Protein AF-A0A4V1F4G8-F1 (afdb_monomer)

Structure (mmCIF, N/CA/C/O backbone):
data_AF-A0A4V1F4G8-F1
#
_entry.id   AF-A0A4V1F4G8-F1
#
loop_
_atom_site.group_PDB
_atom_site.id
_atom_site.type_symbol
_atom_site.label_atom_id
_atom_site.label_alt_id
_atom_site.label_comp_id
_atom_site.label_asym_id
_atom_site.label_entity_id
_atom_site.label_seq_id
_atom_site.pdbx_PDB_ins_code
_atom_site.Cartn_x
_atom_site.Cartn_y
_atom_site.Cartn_z
_atom_site.occupancy
_atom_site.B_iso_or_equiv
_atom_site.auth_seq_id
_atom_site.auth_comp_id
_atom_site.auth_asym_id
_atom_site.auth_atom_id
_atom_site.pdbx_PDB_model_num
ATOM 1 N N . ILE A 1 1 ? 7.590 -37.500 -31.281 1.00 41.53 1 ILE A N 1
ATOM 2 C CA . ILE A 1 1 ? 6.996 -38.151 -32.471 1.00 41.53 1 ILE A CA 1
ATOM 3 C C . ILE A 1 1 ? 7.214 -37.206 -33.643 1.00 41.53 1 ILE A C 1
ATOM 5 O O . ILE A 1 1 ? 6.735 -36.083 -33.599 1.00 41.53 1 ILE A O 1
ATOM 9 N N . TYR A 1 2 ? 8.049 -37.630 -34.591 1.00 34.66 2 TYR A N 1
ATOM 10 C CA . TYR A 1 2 ? 8.238 -37.008 -35.903 1.00 34.66 2 TYR A CA 1
ATOM 11 C C . TYR A 1 2 ? 6.950 -37.108 -36.715 1.00 34.66 2 TYR A C 1
ATOM 13 O O . TYR A 1 2 ? 6.367 -38.181 -36.687 1.00 34.66 2 TYR A O 1
ATOM 21 N N . PHE A 1 3 ? 6.612 -36.087 -37.510 1.00 36.31 3 PHE A N 1
ATOM 22 C CA . PHE A 1 3 ? 6.018 -36.285 -38.838 1.00 36.31 3 PHE A CA 1
ATOM 23 C C . PHE A 1 3 ? 6.456 -35.162 -39.787 1.00 36.31 3 PHE A C 1
ATOM 25 O O . PHE A 1 3 ? 5.915 -34.062 -39.810 1.00 36.31 3 PHE A O 1
ATOM 32 N N . VAL A 1 4 ? 7.495 -35.489 -40.554 1.00 34.38 4 VAL A N 1
ATOM 33 C CA . VAL A 1 4 ? 7.772 -34.956 -41.888 1.00 34.38 4 VAL A CA 1
ATOM 34 C C . VAL A 1 4 ? 6.792 -35.648 -42.829 1.00 34.38 4 VAL A C 1
ATOM 36 O O . VAL A 1 4 ? 6.703 -36.876 -42.798 1.00 34.38 4 VAL A O 1
ATOM 39 N N . GLN A 1 5 ? 6.083 -34.894 -43.668 1.00 35.69 5 GLN A N 1
ATOM 40 C CA . GLN A 1 5 ? 5.345 -35.466 -44.789 1.00 35.69 5 GLN A CA 1
ATOM 41 C C . GLN A 1 5 ? 6.003 -35.031 -46.092 1.00 35.69 5 GLN A C 1
ATOM 43 O O . GLN A 1 5 ? 5.968 -33.873 -46.498 1.00 35.69 5 GLN A O 1
ATOM 48 N N . SER A 1 6 ? 6.669 -36.005 -46.692 1.00 33.47 6 SER A N 1
ATOM 49 C CA . SER A 1 6 ? 7.301 -35.978 -47.997 1.00 33.47 6 SER A CA 1
ATOM 50 C C . SER A 1 6 ? 6.459 -36.759 -49.014 1.00 33.47 6 SER A C 1
ATOM 52 O O . SER A 1 6 ? 5.660 -37.621 -48.635 1.00 33.47 6 SER A O 1
ATOM 54 N N . HIS A 1 7 ? 6.779 -36.493 -50.287 1.00 31.52 7 HIS A N 1
ATOM 55 C CA . HIS A 1 7 ? 6.543 -37.252 -51.532 1.00 31.52 7 HIS A CA 1
ATOM 56 C C . HIS A 1 7 ? 5.395 -36.760 -52.443 1.00 31.52 7 HIS A C 1
ATOM 58 O O . HIS A 1 7 ? 4.385 -36.291 -51.926 1.00 31.52 7 HIS A O 1
ATOM 64 N N . PRO A 1 8 ? 5.477 -36.948 -53.787 1.00 38.53 8 PRO A N 1
ATOM 65 C CA . PRO A 1 8 ? 6.597 -37.454 -54.597 1.00 38.53 8 PRO A CA 1
ATOM 66 C C . PRO A 1 8 ? 6.997 -36.569 -55.798 1.00 38.53 8 PRO A C 1
ATOM 68 O O . PRO A 1 8 ? 6.227 -35.791 -56.354 1.00 38.53 8 PRO A O 1
ATOM 71 N N . LEU A 1 9 ? 8.237 -36.798 -56.235 1.00 29.02 9 LEU A N 1
ATOM 72 C CA . LEU A 1 9 ? 8.789 -36.423 -57.532 1.00 29.02 9 LEU A CA 1
ATOM 73 C C . LEU A 1 9 ? 8.053 -37.143 -58.671 1.00 29.02 9 LEU A C 1
ATOM 75 O O . LEU A 1 9 ? 7.885 -38.363 -58.634 1.00 29.02 9 LEU A O 1
ATOM 79 N N . HIS A 1 10 ? 7.715 -36.401 -59.725 1.00 32.81 10 HIS A N 1
ATOM 80 C CA . HIS A 1 10 ? 7.536 -36.954 -61.063 1.00 32.81 10 HIS A CA 1
ATOM 81 C C . HIS A 1 10 ? 8.750 -36.580 -61.913 1.00 32.81 10 HIS A C 1
ATOM 83 O O . HIS A 1 10 ? 9.095 -35.410 -62.064 1.00 32.81 10 HIS A O 1
ATOM 89 N N . VAL A 1 11 ? 9.412 -37.610 -62.435 1.00 32.22 11 VAL A N 1
ATOM 90 C CA . VAL A 1 11 ? 10.571 -37.537 -63.324 1.00 32.22 11 VAL A CA 1
ATOM 91 C C . VAL A 1 11 ? 10.120 -37.937 -64.723 1.00 32.22 11 VAL A C 1
ATOM 93 O O . VAL A 1 11 ? 9.621 -39.049 -64.883 1.00 32.22 11 VAL A O 1
ATOM 96 N N . ARG A 1 12 ? 10.364 -37.073 -65.722 1.00 27.59 12 ARG A N 1
ATOM 97 C CA . ARG A 1 12 ? 10.949 -37.367 -67.059 1.00 27.59 12 ARG A CA 1
ATOM 98 C C . ARG A 1 12 ? 10.670 -36.220 -68.053 1.00 27.59 12 ARG A C 1
ATOM 100 O O . ARG A 1 12 ? 9.674 -35.531 -67.871 1.00 27.59 12 ARG A O 1
ATOM 107 N N . PRO A 1 13 ? 11.415 -36.095 -69.173 1.00 36.00 13 PRO A N 1
ATOM 108 C CA . PRO A 1 13 ? 12.723 -36.661 -69.503 1.00 36.00 13 PRO A CA 1
ATOM 109 C C . PRO A 1 13 ? 13.755 -35.591 -69.920 1.00 36.00 13 PRO A C 1
ATOM 111 O O . PRO A 1 13 ? 13.448 -34.432 -70.178 1.00 36.00 13 PRO A O 1
ATOM 114 N N . SER A 1 14 ? 15.009 -36.028 -69.992 1.00 34.84 14 SER A N 1
ATOM 115 C CA . SER A 1 14 ? 16.166 -35.287 -70.484 1.00 34.84 14 SER A CA 1
ATOM 116 C C . SER A 1 14 ? 16.003 -34.830 -71.938 1.00 34.84 14 SER A C 1
ATOM 118 O O . SER A 1 14 ? 15.727 -35.650 -72.812 1.00 34.84 14 SER A O 1
ATOM 120 N N . ALA A 1 15 ? 16.294 -33.557 -72.203 1.00 30.77 15 ALA A N 1
ATOM 121 C CA . ALA A 1 15 ? 16.604 -33.052 -73.535 1.00 30.77 15 ALA A CA 1
ATOM 122 C C . ALA A 1 15 ? 17.898 -32.225 -73.478 1.00 30.77 15 ALA A C 1
ATOM 124 O O . ALA A 1 15 ? 18.009 -31.283 -72.704 1.00 30.77 15 ALA A O 1
ATOM 125 N N . ALA A 1 16 ? 18.865 -32.669 -74.285 1.00 30.53 16 ALA A N 1
ATOM 126 C CA . ALA A 1 16 ? 20.018 -31.962 -74.841 1.00 30.53 16 ALA A CA 1
ATOM 127 C C . ALA A 1 16 ? 20.869 -31.056 -73.924 1.00 30.53 16 ALA A C 1
ATOM 129 O O . ALA A 1 16 ? 20.508 -29.939 -73.569 1.00 30.53 16 ALA A O 1
ATOM 130 N N . ARG A 1 17 ? 22.114 -31.495 -73.687 1.00 35.03 17 ARG A N 1
ATOM 131 C CA . ARG A 1 17 ? 23.232 -30.597 -73.368 1.00 35.03 17 ARG A CA 1
ATOM 132 C C . ARG A 1 17 ? 23.424 -29.610 -74.524 1.00 35.03 17 ARG A C 1
ATOM 134 O O . ARG A 1 17 ? 23.850 -30.020 -75.601 1.00 35.03 17 ARG A O 1
ATOM 141 N N . GLN A 1 18 ? 23.202 -28.328 -74.268 1.00 31.33 18 GLN A N 1
ATOM 142 C CA . GLN A 1 18 ? 23.850 -27.238 -74.990 1.00 31.33 18 GLN A CA 1
ATOM 143 C C . GLN A 1 18 ? 24.559 -26.365 -73.958 1.00 31.33 18 GLN A C 1
ATOM 145 O O . GLN A 1 18 ? 23.976 -25.943 -72.963 1.00 31.33 18 GLN A O 1
ATOM 150 N N . ALA A 1 19 ? 25.863 -26.203 -74.152 1.00 38.28 19 ALA A N 1
ATOM 151 C CA . ALA A 1 19 ? 26.685 -25.296 -73.379 1.00 38.28 19 ALA A CA 1
ATOM 152 C C . ALA A 1 19 ? 26.362 -23.863 -73.821 1.00 38.28 19 ALA A C 1
ATOM 154 O O . ALA A 1 19 ? 26.624 -23.518 -74.970 1.00 38.28 19 ALA A O 1
ATOM 155 N N . GLU A 1 20 ? 25.830 -23.039 -72.919 1.00 28.09 20 GLU A N 1
ATOM 156 C CA . GLU A 1 20 ? 25.716 -21.594 -73.119 1.00 28.09 20 GLU A CA 1
ATOM 157 C C . GLU A 1 20 ? 26.292 -20.823 -71.925 1.00 28.09 20 GLU A C 1
ATOM 159 O O . GLU A 1 20 ? 26.308 -21.272 -70.781 1.00 28.09 20 GLU A O 1
ATOM 164 N N . GLN A 1 21 ? 26.879 -19.689 -72.281 1.00 32.91 21 GLN A N 1
ATOM 165 C CA . GLN A 1 21 ? 27.876 -18.889 -71.580 1.00 32.91 21 GLN A CA 1
ATOM 166 C C . GLN A 1 21 ? 27.294 -18.111 -70.380 1.00 32.91 21 GLN A C 1
ATOM 168 O O . GLN A 1 21 ? 26.092 -17.849 -70.346 1.00 32.91 21 GLN A O 1
ATOM 173 N N . PRO A 1 22 ? 28.119 -17.689 -69.399 1.00 32.06 22 PRO A N 1
ATOM 174 C CA . PRO A 1 22 ? 27.645 -16.901 -68.261 1.00 32.06 22 PRO A CA 1
ATOM 175 C C . PRO A 1 22 ? 27.091 -15.538 -68.712 1.00 32.06 22 PRO A C 1
ATOM 177 O O . PRO A 1 22 ? 27.805 -14.729 -69.303 1.00 32.06 22 PRO A O 1
ATOM 180 N N . GLN A 1 23 ? 25.814 -15.284 -68.411 1.00 31.44 23 GLN A N 1
ATOM 181 C CA . GLN A 1 23 ? 25.165 -13.984 -68.604 1.00 31.44 23 GLN A CA 1
ATOM 182 C C . GLN A 1 23 ? 25.670 -12.965 -67.562 1.00 31.44 23 GLN A C 1
ATOM 184 O O . GLN A 1 23 ? 25.778 -13.309 -66.382 1.00 31.44 23 GLN A O 1
ATOM 189 N N . PRO A 1 24 ? 25.960 -11.709 -67.950 1.00 32.47 24 PRO A N 1
ATOM 190 C CA . PRO A 1 24 ? 26.366 -10.676 -67.005 1.00 32.47 24 PRO A CA 1
ATOM 191 C C . PRO A 1 24 ? 25.171 -10.179 -66.178 1.00 32.47 24 PRO A C 1
ATOM 193 O O . PRO A 1 24 ? 24.151 -9.755 -66.720 1.00 32.47 24 PRO A O 1
ATOM 196 N N . VAL A 1 25 ? 25.323 -10.199 -64.852 1.00 32.41 25 VAL A N 1
ATOM 197 C CA . VAL A 1 25 ? 24.384 -9.592 -63.900 1.00 32.41 25 VAL A CA 1
ATOM 198 C C . VAL A 1 25 ? 24.589 -8.075 -63.924 1.00 32.41 25 VAL A C 1
ATOM 200 O O . VAL A 1 25 ? 25.698 -7.591 -63.696 1.00 32.41 25 VAL A O 1
ATOM 203 N N . ALA A 1 26 ? 23.535 -7.318 -64.228 1.00 26.55 26 ALA A N 1
ATOM 204 C CA . ALA A 1 26 ? 23.568 -5.860 -64.219 1.00 26.55 26 ALA A CA 1
ATOM 205 C C . ALA A 1 26 ? 23.585 -5.327 -62.774 1.00 26.55 26 ALA A C 1
ATOM 207 O O . ALA A 1 26 ? 22.705 -5.651 -61.978 1.00 26.55 26 ALA A O 1
ATOM 208 N N . PHE A 1 27 ? 24.569 -4.488 -62.448 1.00 30.02 27 PHE A N 1
ATOM 209 C CA . PHE A 1 27 ? 24.623 -3.740 -61.192 1.00 30.02 27 PHE A CA 1
ATOM 210 C C . PHE A 1 27 ? 24.057 -2.334 -61.413 1.00 30.02 27 PHE A C 1
ATOM 212 O O . PHE A 1 27 ? 24.606 -1.562 -62.197 1.00 30.02 27 PHE A O 1
ATOM 219 N N . ASN A 1 28 ? 22.980 -1.989 -60.705 1.00 29.38 28 ASN A N 1
ATOM 220 C CA . ASN A 1 28 ? 22.495 -0.611 -60.624 1.00 29.38 28 ASN A CA 1
ATOM 221 C C . ASN A 1 28 ? 23.222 0.126 -59.490 1.00 29.38 28 ASN A C 1
ATOM 223 O O . ASN A 1 28 ? 23.317 -0.381 -58.373 1.00 29.38 28 ASN A O 1
ATOM 227 N N . ALA A 1 29 ? 23.728 1.327 -59.779 1.00 28.69 29 ALA A N 1
ATOM 228 C CA . ALA A 1 29 ? 24.379 2.194 -58.799 1.00 28.69 29 ALA A CA 1
ATOM 229 C C . ALA A 1 29 ? 23.350 2.806 -57.820 1.00 28.69 29 ALA A C 1
ATOM 231 O O . ALA A 1 29 ? 22.260 3.188 -58.258 1.00 28.69 29 ALA A O 1
ATOM 232 N N . PRO A 1 30 ? 23.665 2.945 -56.517 1.00 29.95 30 PRO A N 1
ATOM 233 C CA . PRO A 1 30 ? 22.786 3.632 -55.580 1.00 29.95 30 PRO A CA 1
ATOM 234 C C . PRO A 1 30 ? 22.761 5.144 -55.850 1.00 29.95 30 PRO A C 1
ATOM 236 O O . PRO A 1 30 ? 23.766 5.760 -56.213 1.00 29.95 30 PRO A O 1
ATOM 239 N N . ALA A 1 31 ? 21.581 5.735 -55.673 1.00 35.94 31 ALA A N 1
ATOM 240 C CA . ALA A 1 31 ? 21.318 7.150 -55.891 1.00 35.94 31 ALA A CA 1
ATOM 241 C C . ALA A 1 31 ? 22.144 8.030 -54.936 1.00 35.94 31 ALA A C 1
ATOM 243 O O . ALA A 1 31 ? 22.050 7.876 -53.720 1.00 35.94 31 ALA A O 1
ATOM 244 N N . GLY A 1 32 ? 22.915 8.979 -55.485 1.00 36.53 32 GLY A N 1
ATOM 245 C CA . GLY A 1 32 ? 23.493 10.078 -54.696 1.00 36.53 32 GLY A CA 1
ATOM 246 C C . GLY A 1 32 ? 24.927 10.522 -55.004 1.00 36.53 32 GLY A C 1
ATOM 247 O O . GLY A 1 32 ? 25.454 11.334 -54.252 1.00 36.53 32 GLY A O 1
ATOM 248 N N . GLY A 1 33 ? 25.580 10.037 -56.067 1.00 28.38 33 GLY A N 1
ATOM 249 C CA . GLY A 1 33 ? 26.927 10.490 -56.449 1.00 28.38 33 GLY A CA 1
ATOM 250 C C . GLY A 1 33 ? 26.931 11.422 -57.663 1.00 28.38 33 GLY A C 1
ATOM 251 O O . GLY A 1 33 ? 26.592 10.999 -58.766 1.00 28.38 33 GLY A O 1
ATOM 252 N N . THR A 1 34 ? 27.351 12.678 -57.497 1.00 30.62 34 THR A N 1
ATOM 253 C CA . THR A 1 34 ? 27.554 13.622 -58.608 1.00 30.62 34 THR A CA 1
ATOM 254 C C . THR A 1 34 ? 28.821 13.247 -59.385 1.00 30.62 34 THR A C 1
ATOM 256 O O . THR A 1 34 ? 29.938 13.513 -58.941 1.00 30.62 34 THR A O 1
ATOM 259 N N . VAL A 1 35 ? 28.667 12.635 -60.562 1.00 34.72 35 VAL A N 1
ATOM 260 C CA . VAL A 1 35 ? 29.778 12.402 -61.497 1.00 34.72 35 VAL A CA 1
ATOM 261 C C . VAL A 1 35 ? 30.097 13.724 -62.197 1.00 34.72 35 VAL A C 1
ATOM 263 O O . VAL A 1 35 ? 29.316 14.203 -63.017 1.00 34.72 35 VAL A O 1
ATOM 266 N N . LYS A 1 36 ? 31.242 14.340 -61.877 1.00 32.09 36 LYS A N 1
ATOM 267 C CA . LYS A 1 36 ? 31.776 15.450 -62.680 1.00 32.09 36 LYS A CA 1
ATOM 268 C C . LYS A 1 36 ? 32.251 14.885 -64.020 1.00 32.09 36 LYS A C 1
ATOM 270 O O . LYS A 1 36 ? 33.199 14.108 -64.073 1.00 32.09 36 LYS A O 1
ATOM 275 N N . GLN A 1 37 ? 31.545 15.257 -65.080 1.00 30.75 37 GLN A N 1
ATOM 276 C CA . GLN A 1 37 ? 31.752 14.796 -66.447 1.00 30.75 37 GLN A CA 1
ATOM 277 C C . GLN A 1 37 ? 33.047 15.404 -67.021 1.00 30.75 37 GLN A C 1
ATOM 279 O O . GLN A 1 37 ? 33.106 16.593 -67.324 1.00 30.75 37 GLN A O 1
ATOM 284 N N . GLY A 1 38 ? 34.100 14.591 -67.126 1.00 29.41 38 GLY A N 1
ATOM 285 C CA . GLY A 1 38 ? 35.295 14.880 -67.919 1.00 29.41 38 GLY A CA 1
ATOM 286 C C . GLY A 1 38 ? 35.142 14.282 -69.317 1.00 29.41 38 GLY A C 1
ATOM 287 O O . GLY A 1 38 ? 34.688 13.148 -69.451 1.00 29.41 38 GLY A O 1
ATOM 288 N N . GLN A 1 39 ? 35.469 15.074 -70.335 1.00 28.03 39 GLN A N 1
ATOM 289 C CA . GLN A 1 39 ? 35.259 14.784 -71.753 1.00 28.03 39 GLN A CA 1
ATOM 290 C C . GLN A 1 39 ? 35.936 13.494 -72.236 1.00 28.03 39 GLN A C 1
ATOM 292 O O . GLN A 1 39 ? 36.984 13.064 -71.762 1.00 28.03 39 GLN A O 1
ATOM 297 N N . ASN A 1 40 ? 35.282 12.905 -73.225 1.00 32.56 40 ASN A N 1
ATOM 298 C CA . ASN A 1 40 ? 35.462 11.580 -73.770 1.00 32.56 40 ASN A CA 1
ATOM 299 C C . ASN A 1 40 ? 36.285 11.652 -75.063 1.00 32.56 40 ASN A C 1
ATOM 301 O O . ASN A 1 40 ? 35.819 12.156 -76.081 1.00 32.56 40 ASN A O 1
ATOM 305 N N . SER A 1 41 ? 37.471 11.052 -75.033 1.00 30.11 41 SER A N 1
ATOM 306 C CA . SER A 1 41 ? 38.233 10.631 -76.210 1.00 30.11 41 SER A CA 1
ATOM 307 C C . SER A 1 41 ? 38.937 9.320 -75.864 1.00 30.11 41 SER A C 1
ATOM 309 O O . SER A 1 41 ? 39.719 9.291 -74.922 1.00 30.11 41 SER A O 1
ATOM 311 N N . GLN A 1 42 ? 38.576 8.248 -76.579 1.00 34.97 42 GLN A N 1
ATOM 312 C CA . GLN A 1 42 ? 39.215 6.922 -76.653 1.00 34.97 42 GLN A CA 1
ATOM 313 C C . GLN A 1 42 ? 40.169 6.526 -75.509 1.00 34.97 42 GLN A C 1
ATOM 315 O O . GLN A 1 42 ? 41.315 6.953 -75.449 1.00 34.97 42 GLN A O 1
ATOM 320 N N . GLY A 1 43 ? 39.716 5.586 -74.679 1.00 32.72 43 GLY A N 1
ATOM 321 C CA . GLY A 1 43 ? 40.505 4.990 -73.605 1.00 32.72 43 GLY A CA 1
ATOM 322 C C . GLY A 1 43 ? 39.715 5.045 -72.311 1.00 32.72 43 GLY A C 1
ATOM 323 O O . GLY A 1 43 ? 39.560 6.103 -71.713 1.00 32.72 43 GLY A O 1
ATOM 324 N N . GLN A 1 44 ? 39.163 3.905 -71.901 1.00 42.44 44 GLN A N 1
ATOM 325 C CA . GLN A 1 44 ? 38.580 3.759 -70.570 1.00 42.44 44 GLN A CA 1
ATOM 326 C C . GLN A 1 44 ? 39.604 4.264 -69.542 1.00 42.44 44 GLN A C 1
ATOM 328 O O . GLN A 1 44 ? 40.752 3.811 -69.599 1.00 42.44 44 GLN A O 1
ATOM 333 N N . PRO A 1 45 ? 39.248 5.149 -68.593 1.00 40.38 45 PRO A N 1
ATOM 334 C CA . PRO A 1 45 ? 40.090 5.309 -67.428 1.00 40.38 45 PRO A CA 1
ATOM 335 C C . PRO A 1 45 ? 40.019 3.975 -66.689 1.00 40.38 45 PRO A C 1
ATOM 337 O O . PRO A 1 45 ? 39.019 3.648 -66.048 1.00 40.38 45 PRO A O 1
ATOM 340 N N . ALA A 1 46 ? 41.069 3.167 -66.832 1.00 49.44 46 ALA A N 1
ATOM 341 C CA . ALA A 1 46 ? 41.360 2.127 -65.868 1.00 49.44 46 ALA A CA 1
ATOM 342 C C . ALA A 1 46 ? 41.272 2.792 -64.492 1.00 49.44 46 ALA A C 1
ATOM 344 O O . ALA A 1 46 ? 41.870 3.853 -64.289 1.00 49.44 46 ALA A O 1
ATOM 345 N N . LEU A 1 47 ? 40.478 2.218 -63.583 1.00 50.06 47 LEU A N 1
ATOM 346 C CA . LEU A 1 47 ? 40.461 2.641 -62.187 1.00 50.06 47 LEU A CA 1
ATOM 347 C C . LEU A 1 47 ? 41.921 2.731 -61.741 1.00 50.06 47 LEU A C 1
ATOM 349 O O . LEU A 1 47 ? 42.626 1.724 -61.705 1.00 50.06 47 LEU A O 1
ATOM 353 N N . THR A 1 48 ? 42.410 3.948 -61.508 1.00 59.00 48 THR A N 1
ATOM 354 C CA . THR A 1 48 ? 43.798 4.113 -61.084 1.00 59.00 48 THR A CA 1
ATOM 355 C C . THR A 1 48 ? 43.945 3.449 -59.719 1.00 59.00 48 THR A C 1
ATOM 357 O O . THR A 1 48 ? 43.001 3.468 -58.924 1.00 59.00 48 THR A O 1
ATOM 360 N N . ALA A 1 49 ? 45.113 2.877 -59.415 1.00 65.19 49 ALA A N 1
ATOM 361 C CA . ALA A 1 49 ? 45.369 2.297 -58.093 1.00 65.19 49 ALA A CA 1
ATOM 362 C C . ALA A 1 49 ? 45.028 3.291 -56.961 1.00 65.19 49 ALA A C 1
ATOM 364 O O . ALA A 1 49 ? 44.474 2.902 -55.941 1.00 65.19 49 ALA A O 1
ATOM 365 N N . ALA A 1 50 ? 45.238 4.594 -57.193 1.00 67.62 50 ALA A N 1
ATOM 366 C CA . ALA A 1 50 ? 44.848 5.666 -56.280 1.00 67.62 50 ALA A CA 1
ATOM 367 C C . ALA A 1 50 ? 43.321 5.806 -56.090 1.00 67.62 50 ALA A C 1
ATOM 369 O O . ALA A 1 50 ? 42.863 6.055 -54.978 1.00 67.62 50 ALA A O 1
ATOM 370 N N . SER A 1 51 ? 42.514 5.630 -57.142 1.00 69.19 51 SER A N 1
ATOM 371 C CA . SER A 1 51 ? 41.045 5.639 -57.042 1.00 69.19 51 SER A CA 1
ATOM 372 C C . SER A 1 51 ? 40.509 4.411 -56.301 1.00 69.19 51 SER A C 1
ATOM 374 O O . SER A 1 51 ? 39.540 4.529 -55.551 1.00 69.19 51 SER A O 1
ATOM 376 N N . LEU A 1 52 ? 41.146 3.250 -56.484 1.00 70.94 52 LEU A N 1
ATOM 377 C CA . LEU A 1 52 ? 40.779 2.012 -55.793 1.00 70.94 52 LEU A CA 1
ATOM 378 C C . LEU A 1 52 ? 41.159 2.062 -54.302 1.00 70.94 52 LEU A C 1
ATOM 380 O O . LEU A 1 52 ? 40.350 1.689 -53.456 1.00 70.94 52 LEU A O 1
ATOM 384 N N . GLU A 1 53 ? 42.334 2.608 -53.972 1.00 70.94 53 GLU A N 1
ATOM 385 C CA . GLU A 1 53 ? 42.766 2.872 -52.591 1.00 70.94 53 GLU A CA 1
ATOM 386 C C . GLU A 1 53 ? 41.871 3.898 -51.883 1.00 70.94 53 GLU A C 1
ATOM 388 O O . GLU A 1 53 ? 41.496 3.718 -50.726 1.00 70.94 53 GLU A O 1
ATOM 393 N N . LEU A 1 54 ? 41.452 4.960 -52.578 1.00 75.00 54 LEU A N 1
ATOM 394 C CA . LEU A 1 54 ? 40.527 5.935 -52.001 1.00 75.00 54 LEU A CA 1
ATOM 395 C C . LEU A 1 54 ? 39.143 5.314 -51.726 1.00 75.00 54 LEU A C 1
ATOM 397 O O . LEU A 1 54 ? 38.561 5.556 -50.667 1.00 75.00 54 LEU A O 1
ATOM 401 N N . ALA A 1 55 ? 38.628 4.488 -52.642 1.00 73.19 55 ALA A N 1
ATOM 402 C CA . ALA A 1 55 ? 37.357 3.782 -52.469 1.00 73.19 55 ALA A CA 1
ATOM 403 C C . ALA A 1 55 ? 37.421 2.727 -51.346 1.00 73.19 55 ALA A C 1
ATOM 405 O O . ALA A 1 55 ? 36.478 2.591 -50.557 1.00 73.19 55 ALA A O 1
ATOM 406 N N . SER A 1 56 ? 38.544 2.013 -51.218 1.00 75.12 56 SER A N 1
ATOM 407 C CA . SER A 1 56 ? 38.759 1.037 -50.146 1.00 75.12 56 SER A CA 1
ATOM 408 C C . SER A 1 56 ? 38.888 1.721 -48.778 1.00 75.12 56 SER A C 1
ATOM 410 O O . SER A 1 56 ? 38.278 1.269 -47.805 1.00 75.12 56 SER A O 1
ATOM 412 N N . ALA A 1 57 ? 39.582 2.862 -48.700 1.00 78.81 57 ALA A N 1
ATOM 413 C CA . ALA A 1 57 ? 39.684 3.674 -47.489 1.00 78.81 57 ALA A CA 1
ATOM 414 C C . ALA A 1 57 ? 38.317 4.218 -47.039 1.00 78.81 57 ALA A C 1
ATOM 416 O O . ALA A 1 57 ? 37.977 4.139 -45.856 1.00 78.81 57 ALA A O 1
ATOM 417 N N . GLN A 1 58 ? 37.493 4.705 -47.974 1.00 81.50 58 GLN A N 1
ATOM 418 C CA . GLN A 1 58 ? 36.127 5.160 -47.681 1.00 81.50 58 GLN A CA 1
ATOM 419 C C . GLN A 1 58 ? 35.231 4.020 -47.179 1.00 81.50 58 GLN A C 1
ATOM 421 O O . GLN A 1 58 ? 34.482 4.199 -46.217 1.00 81.50 58 GLN A O 1
ATOM 426 N N . THR A 1 59 ? 35.353 2.831 -47.772 1.00 81.75 59 THR A N 1
ATOM 427 C CA . THR A 1 59 ? 34.599 1.637 -47.362 1.00 81.75 59 THR A CA 1
ATOM 428 C C . THR A 1 59 ? 35.001 1.163 -45.962 1.00 81.75 59 THR A C 1
ATOM 430 O O . THR A 1 59 ? 34.135 0.855 -45.141 1.00 81.75 59 THR A O 1
ATOM 433 N N . ARG A 1 60 ? 36.302 1.178 -45.635 1.00 83.50 60 ARG A N 1
ATOM 434 C CA . ARG A 1 60 ? 36.802 0.871 -44.281 1.00 83.50 60 ARG A CA 1
ATOM 435 C C . ARG A 1 60 ? 36.261 1.850 -43.241 1.00 83.50 60 ARG A C 1
ATOM 437 O O . ARG A 1 60 ? 35.728 1.409 -42.226 1.00 83.50 60 ARG A O 1
ATOM 444 N N . LEU A 1 61 ? 36.322 3.154 -43.520 1.00 86.69 61 LEU A N 1
ATOM 445 C CA . LEU A 1 61 ? 35.792 4.184 -42.622 1.00 86.69 61 LEU A CA 1
ATOM 446 C C . LEU A 1 61 ? 34.276 4.025 -42.396 1.00 86.69 61 LEU A C 1
ATOM 448 O O . LEU A 1 61 ? 33.790 4.186 -41.276 1.00 86.69 61 LEU A O 1
ATOM 452 N N . ALA A 1 62 ? 33.512 3.693 -43.441 1.00 85.62 62 ALA A N 1
ATOM 453 C CA . ALA A 1 62 ? 32.080 3.418 -43.322 1.00 85.62 62 ALA A CA 1
ATOM 454 C C . ALA A 1 62 ? 31.804 2.170 -42.463 1.00 85.62 62 ALA A C 1
ATOM 456 O O . ALA A 1 62 ? 30.950 2.208 -41.576 1.00 85.62 62 ALA A O 1
ATOM 457 N N . ALA A 1 63 ? 32.564 1.089 -42.665 1.00 87.62 63 ALA A N 1
ATOM 458 C CA . ALA A 1 63 ? 32.453 -0.128 -41.865 1.00 87.62 63 ALA A CA 1
ATOM 459 C C . ALA A 1 63 ? 32.793 0.111 -40.382 1.00 87.62 63 ALA A C 1
ATOM 461 O O . ALA A 1 63 ? 32.106 -0.416 -39.507 1.00 87.62 63 ALA A O 1
ATOM 462 N N . GLU A 1 64 ? 33.805 0.928 -40.079 1.00 90.06 64 GLU A N 1
ATOM 463 C CA . GLU A 1 64 ? 34.139 1.321 -38.702 1.00 90.06 64 GLU A CA 1
ATOM 464 C C . GLU A 1 64 ? 32.997 2.080 -38.023 1.00 90.06 64 GLU A C 1
ATOM 466 O O . GLU A 1 64 ? 32.624 1.746 -36.897 1.00 90.06 64 GLU A O 1
ATOM 471 N N . LYS A 1 65 ? 32.373 3.036 -38.722 1.00 90.00 65 LYS A N 1
ATOM 472 C CA . LYS A 1 65 ? 31.198 3.753 -38.204 1.00 90.00 65 LYS A CA 1
ATOM 473 C C . LYS A 1 65 ? 30.039 2.802 -37.900 1.00 90.00 65 LYS A C 1
ATOM 475 O O . LYS A 1 65 ? 29.450 2.891 -36.826 1.00 90.00 65 LYS A O 1
ATOM 480 N N . ILE A 1 66 ? 29.743 1.852 -38.791 1.00 92.12 66 ILE A N 1
ATOM 481 C CA . ILE A 1 66 ? 28.676 0.858 -38.571 1.00 92.12 66 ILE A CA 1
ATOM 482 C C . ILE A 1 66 ? 29.002 -0.047 -37.374 1.00 92.12 66 ILE A C 1
ATOM 484 O O . ILE A 1 66 ? 28.112 -0.376 -36.586 1.00 92.12 66 ILE A O 1
ATOM 488 N N . ARG A 1 67 ? 30.275 -0.428 -37.185 1.00 91.88 67 ARG A N 1
ATOM 489 C CA . ARG A 1 67 ? 30.716 -1.194 -36.005 1.00 91.88 67 ARG A CA 1
ATOM 490 C C . ARG A 1 67 ? 30.522 -0.411 -34.714 1.00 91.88 67 ARG A C 1
ATOM 492 O O . ARG A 1 67 ? 30.045 -0.993 -33.744 1.00 91.88 67 ARG A O 1
ATOM 499 N N . LEU A 1 68 ? 30.847 0.881 -34.712 1.00 94.81 68 LEU A N 1
ATOM 500 C CA . LEU A 1 68 ? 30.643 1.748 -33.554 1.00 94.81 68 LEU A CA 1
ATOM 501 C C . LEU A 1 68 ? 29.156 1.856 -33.190 1.00 94.81 68 LEU A C 1
ATOM 503 O O . LEU A 1 68 ? 28.794 1.633 -32.038 1.00 94.81 68 LEU A O 1
ATOM 507 N N . VAL A 1 69 ? 28.286 2.109 -34.174 1.00 95.00 69 VAL A N 1
ATOM 508 C CA . VAL A 1 69 ? 26.828 2.138 -33.957 1.00 95.00 69 VAL A CA 1
ATOM 509 C C . VAL A 1 69 ? 26.325 0.783 -33.452 1.00 95.00 69 VAL A C 1
ATOM 511 O O . VAL A 1 69 ? 25.536 0.724 -32.515 1.00 95.00 69 VAL A O 1
ATOM 514 N N . SER A 1 70 ? 26.822 -0.322 -34.010 1.00 95.06 70 SER A N 1
ATOM 515 C CA . SER A 1 70 ? 26.451 -1.669 -33.557 1.00 95.06 70 SER A CA 1
ATOM 516 C C . SER A 1 70 ? 26.889 -1.946 -32.116 1.00 95.06 70 SER A C 1
ATOM 518 O O . SER A 1 70 ? 26.180 -2.627 -31.380 1.00 95.06 70 SER A O 1
ATOM 520 N N . ALA A 1 71 ? 28.056 -1.445 -31.703 1.00 95.44 71 ALA A N 1
ATOM 521 C CA . ALA A 1 71 ? 28.515 -1.543 -30.321 1.00 95.44 71 ALA A CA 1
ATOM 522 C C . ALA A 1 71 ? 27.603 -0.742 -29.380 1.00 95.44 71 ALA A C 1
ATOM 524 O O . ALA A 1 71 ? 27.200 -1.263 -28.343 1.00 95.44 71 ALA A O 1
ATOM 525 N N . GLN A 1 72 ? 27.212 0.472 -29.779 1.00 96.88 72 GLN A N 1
ATOM 526 C CA . GLN A 1 72 ? 26.291 1.309 -29.010 1.00 96.88 72 GLN A CA 1
ATOM 527 C C . GLN A 1 72 ? 24.912 0.654 -28.845 1.00 96.88 72 GLN A C 1
ATOM 529 O O . GLN A 1 72 ? 24.400 0.579 -27.733 1.00 96.88 72 GLN A O 1
ATOM 534 N N . LEU A 1 73 ? 24.340 0.117 -29.925 1.00 97.38 73 LEU A N 1
ATOM 535 C CA . LEU A 1 73 ? 23.046 -0.570 -29.881 1.00 97.38 73 LEU A CA 1
ATOM 536 C C . LEU A 1 73 ? 23.073 -1.822 -28.992 1.00 97.38 73 LEU A C 1
ATOM 538 O O . LEU A 1 73 ? 22.088 -2.124 -28.333 1.00 97.38 73 LEU A O 1
ATOM 542 N N . LYS A 1 74 ? 24.197 -2.548 -28.924 1.00 97.38 74 LYS A N 1
ATOM 543 C CA . LYS A 1 74 ? 24.346 -3.679 -27.988 1.00 97.38 74 LYS A CA 1
ATOM 544 C C . LYS A 1 74 ? 24.365 -3.235 -26.526 1.00 97.38 74 LYS A C 1
ATOM 546 O O . LYS A 1 74 ? 23.821 -3.937 -25.678 1.00 97.38 74 LYS A O 1
ATOM 551 N N . LEU A 1 75 ? 24.989 -2.094 -26.226 1.00 97.69 75 LEU A N 1
ATOM 552 C CA . LEU A 1 75 ? 24.947 -1.519 -24.879 1.00 97.69 75 LEU A CA 1
ATOM 553 C C . LEU A 1 75 ? 23.515 -1.116 -24.511 1.00 97.69 75 LEU A C 1
ATOM 555 O O . LEU A 1 75 ? 23.051 -1.448 -23.425 1.00 97.69 75 LEU A O 1
ATOM 559 N N . GLU A 1 76 ? 22.798 -0.477 -25.436 1.00 97.50 76 GLU A N 1
ATOM 560 C CA . GLU A 1 76 ? 21.388 -0.115 -25.259 1.00 97.50 76 GLU A CA 1
ATOM 561 C C . GLU A 1 76 ? 20.495 -1.350 -25.066 1.00 97.50 76 GLU A C 1
ATOM 563 O O . GLU A 1 76 ? 19.701 -1.390 -24.131 1.00 97.50 76 GLU A O 1
ATOM 568 N N . GLN A 1 77 ? 20.685 -2.399 -25.871 1.00 98.06 77 GLN A N 1
ATOM 569 C CA . GLN A 1 77 ? 19.995 -3.684 -25.723 1.00 98.06 77 GLN A CA 1
ATOM 570 C C . GLN A 1 77 ? 20.204 -4.274 -24.320 1.00 98.06 77 GLN A C 1
ATOM 572 O O . GLN A 1 77 ? 19.244 -4.670 -23.660 1.00 98.06 77 GLN A O 1
ATOM 577 N N . SER A 1 78 ? 21.456 -4.314 -23.849 1.00 98.06 78 SER A N 1
ATOM 578 C CA . SER A 1 78 ? 21.784 -4.807 -22.508 1.00 98.06 78 SER A CA 1
ATOM 579 C C . SER A 1 78 ? 21.121 -3.968 -21.414 1.00 98.06 78 SER A C 1
ATOM 581 O O . SER A 1 78 ? 20.615 -4.534 -20.448 1.00 98.06 78 SER A O 1
ATOM 583 N N . SER A 1 79 ? 21.099 -2.640 -21.569 1.00 98.12 79 SER A N 1
ATOM 584 C CA . SER A 1 79 ? 20.423 -1.734 -20.634 1.00 98.12 79 SER A CA 1
ATOM 585 C C . SER A 1 79 ? 18.921 -2.007 -20.588 1.00 98.12 79 SER A C 1
ATOM 587 O O . SER A 1 79 ? 18.369 -2.191 -19.511 1.00 98.12 79 SER A O 1
ATOM 589 N N . LEU A 1 80 ? 18.262 -2.125 -21.745 1.00 98.38 80 LEU A N 1
ATOM 590 C CA . LEU A 1 80 ? 16.823 -2.394 -21.824 1.00 98.38 80 LEU A CA 1
ATOM 591 C C . LEU A 1 80 ? 16.446 -3.743 -21.200 1.00 98.38 80 LEU A C 1
ATOM 593 O O . LEU A 1 80 ? 15.412 -3.856 -20.543 1.00 98.38 80 LEU A O 1
ATOM 597 N N . LEU A 1 81 ? 17.277 -4.773 -21.377 1.00 98.25 81 LEU A N 1
ATOM 598 C CA . LEU A 1 81 ? 17.074 -6.069 -20.725 1.00 98.25 81 LEU A CA 1
ATOM 599 C C . LEU A 1 81 ? 17.178 -5.958 -19.199 1.00 98.25 81 LEU A C 1
ATOM 601 O O . LEU A 1 81 ? 16.351 -6.534 -18.489 1.00 98.25 81 LEU A O 1
ATOM 605 N N . GLN A 1 82 ? 18.148 -5.191 -18.700 1.00 98.31 82 GLN A N 1
ATOM 606 C CA . GLN A 1 82 ? 18.285 -4.912 -17.273 1.00 98.31 82 GLN A CA 1
ATOM 607 C C . GLN A 1 82 ? 17.094 -4.105 -16.737 1.00 98.31 82 GLN A C 1
ATOM 609 O O . GLN A 1 82 ? 16.568 -4.431 -15.675 1.00 98.31 82 GLN A O 1
ATOM 614 N N . ASP A 1 83 ? 16.612 -3.111 -17.483 1.00 98.06 83 ASP A N 1
ATOM 615 C CA . ASP A 1 83 ? 15.444 -2.309 -17.107 1.00 98.06 83 ASP A CA 1
ATOM 616 C C . ASP A 1 83 ? 14.166 -3.159 -17.045 1.00 98.06 83 ASP A C 1
ATOM 618 O O . ASP A 1 83 ? 13.322 -2.964 -16.165 1.00 98.06 83 ASP A O 1
ATOM 622 N N . ILE A 1 84 ? 14.021 -4.133 -17.950 1.00 98.12 84 ILE A N 1
ATOM 623 C CA . ILE A 1 84 ? 12.917 -5.103 -17.947 1.00 98.12 84 ILE A CA 1
ATOM 624 C C . ILE A 1 84 ? 12.959 -5.981 -16.692 1.00 98.12 84 ILE A C 1
ATOM 626 O O . ILE A 1 84 ? 11.914 -6.171 -16.062 1.00 98.12 84 ILE A O 1
ATOM 630 N N . ASP A 1 85 ? 14.127 -6.524 -16.339 1.00 98.19 85 ASP A N 1
ATOM 631 C CA . ASP A 1 85 ? 14.303 -7.344 -15.133 1.00 98.19 85 ASP A CA 1
ATOM 632 C C . ASP A 1 85 ? 14.041 -6.518 -13.867 1.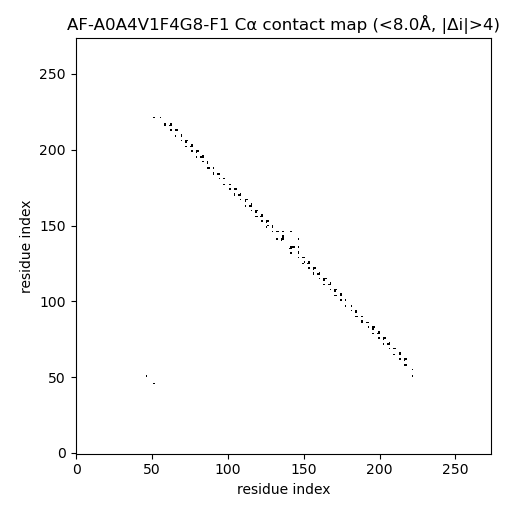00 98.19 85 ASP A C 1
ATOM 634 O O . ASP A 1 85 ? 13.214 -6.886 -13.032 1.00 98.19 85 ASP A O 1
ATOM 638 N N . HIS A 1 86 ? 14.633 -5.325 -13.786 1.00 97.94 86 HIS A N 1
ATOM 639 C CA . HIS A 1 86 ? 14.438 -4.412 -12.668 1.00 97.94 86 HIS A CA 1
ATOM 640 C C . HIS A 1 86 ? 12.969 -4.003 -12.500 1.00 97.94 86 HIS A C 1
ATOM 642 O O . HIS A 1 86 ? 12.441 -4.018 -11.388 1.00 97.94 86 HIS A O 1
ATOM 648 N N . THR A 1 87 ? 12.269 -3.701 -13.599 1.00 97.75 87 THR A N 1
ATOM 649 C CA . THR A 1 87 ? 10.837 -3.362 -13.570 1.00 97.75 87 THR A CA 1
ATOM 650 C C . THR A 1 87 ? 9.995 -4.517 -13.023 1.00 97.75 87 THR A C 1
ATOM 652 O O . THR A 1 87 ? 9.054 -4.285 -12.264 1.00 97.75 87 THR A O 1
ATOM 655 N N . GLN A 1 88 ? 10.325 -5.764 -13.376 1.00 97.00 88 GLN A N 1
ATOM 656 C CA . GLN A 1 88 ? 9.629 -6.944 -12.855 1.00 97.00 88 GLN A CA 1
ATOM 657 C C . GLN A 1 88 ? 9.905 -7.156 -11.366 1.00 97.00 88 GLN A C 1
ATOM 659 O O . GLN A 1 88 ? 8.966 -7.359 -10.596 1.00 97.00 88 GLN A O 1
ATOM 664 N N . GLN A 1 89 ? 11.169 -7.068 -10.948 1.00 97.56 89 GLN A N 1
ATOM 665 C CA . GLN A 1 89 ? 11.557 -7.205 -9.543 1.00 97.56 89 GLN A CA 1
ATOM 666 C C . GLN A 1 89 ? 10.898 -6.136 -8.670 1.00 97.56 89 GLN A C 1
ATOM 668 O O . GLN A 1 89 ? 10.330 -6.453 -7.626 1.00 97.56 89 GLN A O 1
ATOM 673 N N . LEU A 1 90 ? 10.895 -4.882 -9.128 1.00 97.44 90 LEU A N 1
ATOM 674 C CA . LEU A 1 90 ? 10.241 -3.783 -8.426 1.00 97.44 90 LEU A CA 1
ATOM 675 C C . LEU A 1 90 ? 8.734 -4.023 -8.282 1.00 97.44 90 LEU A C 1
ATOM 677 O O . LEU A 1 90 ? 8.180 -3.790 -7.212 1.00 97.44 90 LEU A O 1
ATOM 681 N N . ALA A 1 91 ? 8.068 -4.522 -9.326 1.00 96.19 91 ALA A N 1
ATOM 682 C CA . ALA A 1 91 ? 6.646 -4.844 -9.257 1.00 96.19 91 ALA A CA 1
ATOM 683 C C . ALA A 1 91 ? 6.354 -5.961 -8.238 1.00 96.19 91 ALA A C 1
ATOM 685 O O . ALA A 1 91 ? 5.396 -5.859 -7.471 1.00 96.19 91 ALA A O 1
ATOM 686 N N . LEU A 1 92 ? 7.191 -7.005 -8.186 1.00 96.06 92 LEU A N 1
ATOM 687 C CA . LEU A 1 92 ? 7.068 -8.076 -7.190 1.00 96.06 92 LEU A CA 1
ATOM 688 C C . LEU A 1 92 ? 7.250 -7.546 -5.763 1.00 96.06 92 LEU A C 1
ATOM 690 O O . LEU A 1 92 ? 6.453 -7.880 -4.884 1.00 96.06 92 LEU A O 1
ATOM 694 N N . GLN A 1 93 ? 8.249 -6.686 -5.551 1.00 97.06 93 GLN A N 1
ATOM 695 C CA . GLN A 1 93 ? 8.488 -6.037 -4.264 1.00 97.06 93 GLN A CA 1
ATOM 696 C C . GLN A 1 93 ? 7.284 -5.184 -3.842 1.00 97.06 93 GLN A C 1
ATOM 698 O O . GLN A 1 93 ? 6.783 -5.338 -2.734 1.00 97.06 93 GLN A O 1
ATOM 703 N N . GLN A 1 94 ? 6.745 -4.361 -4.747 1.00 96.38 94 GLN A N 1
ATOM 704 C CA . GLN A 1 94 ? 5.571 -3.525 -4.473 1.00 96.38 94 GLN A CA 1
ATOM 705 C C . GLN A 1 94 ? 4.336 -4.349 -4.088 1.00 96.38 94 GLN A C 1
ATOM 707 O O . GLN A 1 94 ? 3.609 -3.979 -3.168 1.00 96.38 94 GLN A O 1
ATOM 712 N N . VAL A 1 95 ? 4.101 -5.484 -4.756 1.00 95.12 95 VAL A N 1
ATOM 713 C CA . VAL A 1 95 ? 3.003 -6.397 -4.394 1.00 95.12 95 VAL A CA 1
ATOM 714 C C . VAL A 1 95 ? 3.234 -7.017 -3.015 1.00 95.12 95 VAL A C 1
ATOM 716 O O . VAL A 1 95 ? 2.290 -7.130 -2.234 1.00 95.12 95 VAL A O 1
ATOM 719 N N . SER A 1 96 ? 4.468 -7.418 -2.703 1.00 95.81 96 SER A N 1
ATOM 720 C CA . SER A 1 96 ? 4.826 -7.953 -1.385 1.00 95.81 96 SER A CA 1
ATOM 721 C C . SER A 1 96 ? 4.593 -6.924 -0.275 1.00 95.81 96 SER A C 1
ATOM 723 O O . SER A 1 96 ? 3.917 -7.221 0.710 1.00 95.81 96 SER A O 1
ATOM 725 N N . ASP A 1 97 ? 5.087 -5.701 -0.461 1.00 96.12 97 ASP A N 1
ATOM 726 C CA . ASP A 1 97 ? 4.962 -4.616 0.514 1.00 96.12 97 ASP A CA 1
ATOM 727 C C . ASP A 1 97 ? 3.493 -4.226 0.727 1.00 96.12 97 ASP A C 1
ATOM 729 O O . ASP A 1 97 ? 3.046 -4.063 1.864 1.00 96.12 97 ASP A O 1
ATOM 733 N N . SER A 1 98 ? 2.709 -4.156 -0.353 1.00 95.50 98 SER A N 1
ATOM 734 C CA . SER A 1 98 ? 1.268 -3.891 -0.290 1.00 95.50 98 SER A CA 1
ATO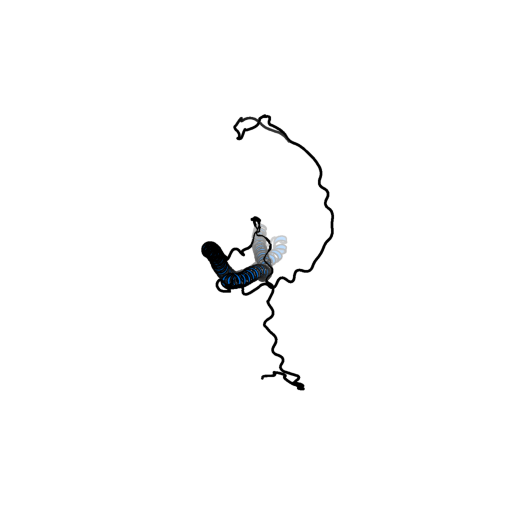M 735 C C . SER A 1 98 ? 0.522 -4.981 0.491 1.00 95.50 98 SER A C 1
ATOM 737 O O . SER A 1 98 ? -0.266 -4.670 1.385 1.00 95.50 98 SER A O 1
ATOM 739 N N . ARG A 1 99 ? 0.837 -6.263 0.260 1.00 95.50 99 ARG A N 1
ATOM 740 C CA . ARG A 1 99 ? 0.257 -7.379 1.030 1.00 95.50 99 ARG A CA 1
ATOM 741 C C . ARG A 1 99 ? 0.620 -7.317 2.510 1.00 95.50 99 ARG A C 1
ATOM 743 O O . ARG A 1 99 ? -0.231 -7.585 3.356 1.00 95.50 99 ARG A O 1
ATOM 750 N N . PHE A 1 100 ? 1.862 -6.963 2.829 1.00 96.94 100 PHE A N 1
ATOM 751 C CA . PHE A 1 100 ? 2.294 -6.796 4.214 1.00 96.94 100 PHE A CA 1
ATOM 752 C C . PHE A 1 100 ? 1.519 -5.668 4.911 1.00 96.94 100 PHE A C 1
ATOM 754 O O . PHE A 1 100 ? 0.982 -5.865 6.002 1.00 96.94 100 PHE A O 1
ATOM 761 N N . GLN A 1 101 ? 1.382 -4.510 4.260 1.00 97.31 101 GLN A N 1
ATOM 762 C CA . GLN A 1 101 ? 0.592 -3.389 4.779 1.00 97.31 101 GLN A CA 1
ATOM 763 C C . GLN A 1 101 ? -0.886 -3.758 4.966 1.00 97.31 101 GLN A C 1
ATOM 765 O O . GLN A 1 101 ? -1.487 -3.408 5.981 1.00 97.31 101 GLN A O 1
ATOM 770 N N . GLN A 1 102 ? -1.464 -4.517 4.033 1.00 97.25 102 GLN A N 1
ATOM 771 C CA . GLN A 1 102 ? -2.836 -5.007 4.144 1.00 97.25 102 GLN A CA 1
ATOM 772 C C . GLN A 1 102 ? -3.008 -5.937 5.354 1.00 97.25 102 GLN A C 1
ATOM 774 O O . GLN A 1 102 ? -3.984 -5.809 6.093 1.00 97.25 102 GLN A O 1
ATOM 779 N N . ALA A 1 103 ? -2.063 -6.853 5.585 1.00 97.25 103 ALA A N 1
ATOM 780 C CA . ALA A 1 103 ? -2.085 -7.736 6.750 1.00 97.25 103 ALA A CA 1
ATOM 781 C C . ALA A 1 103 ? -2.015 -6.942 8.067 1.00 97.25 103 ALA A C 1
ATOM 783 O O . ALA A 1 103 ? -2.790 -7.209 8.984 1.00 97.25 103 ALA A O 1
ATOM 784 N N . MET A 1 104 ? -1.156 -5.921 8.128 1.00 98.00 104 MET A N 1
ATOM 785 C CA . MET A 1 104 ? -1.048 -5.019 9.279 1.00 98.00 104 MET A CA 1
ATOM 786 C C . MET A 1 104 ? -2.355 -4.261 9.554 1.00 98.00 104 MET A C 1
ATOM 788 O O . MET A 1 104 ? -2.829 -4.248 10.690 1.00 98.00 104 MET A O 1
ATOM 792 N N . LEU A 1 105 ? -2.973 -3.672 8.523 1.00 97.94 105 LEU A N 1
ATOM 793 C CA . LEU A 1 105 ? -4.251 -2.959 8.656 1.00 97.94 105 LEU A CA 1
ATOM 794 C C . LEU A 1 105 ? -5.395 -3.890 9.073 1.00 97.94 105 LEU A C 1
ATOM 796 O O . LEU A 1 105 ? -6.224 -3.514 9.899 1.00 97.94 105 LEU A O 1
ATOM 800 N N . ASN A 1 106 ? -5.436 -5.114 8.543 1.00 97.94 106 ASN A N 1
ATOM 801 C CA . ASN A 1 106 ? -6.417 -6.114 8.962 1.00 97.94 106 ASN A CA 1
ATOM 802 C C . ASN A 1 106 ? -6.249 -6.493 10.438 1.00 97.94 106 ASN A C 1
ATOM 804 O O . ASN A 1 106 ? -7.240 -6.530 11.163 1.00 97.94 106 ASN A O 1
ATOM 808 N N . GLY A 1 107 ? -5.011 -6.700 10.896 1.00 98.00 107 GLY A N 1
ATOM 809 C CA . GLY A 1 107 ? -4.730 -6.950 12.311 1.00 98.00 107 GLY A CA 1
ATOM 810 C C . GLY A 1 107 ? -5.167 -5.784 13.205 1.00 98.00 107 GLY A C 1
ATOM 811 O O . GLY A 1 107 ? -5.799 -5.994 14.238 1.00 98.00 107 GLY A O 1
ATOM 812 N N . GLN A 1 108 ? -4.922 -4.540 12.780 1.00 97.94 108 GLN A N 1
ATOM 813 C CA . GLN A 1 108 ? -5.409 -3.356 13.495 1.00 97.94 108 GLN A CA 1
ATOM 814 C C . GLN A 1 108 ? -6.945 -3.302 13.547 1.00 97.94 108 GLN A C 1
ATOM 816 O O . GLN A 1 108 ? -7.521 -2.958 14.580 1.00 97.94 108 GLN A O 1
ATOM 821 N N . LEU A 1 109 ? -7.627 -3.639 12.449 1.00 98.38 109 LEU A N 1
ATOM 822 C CA . LEU A 1 109 ? -9.089 -3.670 12.392 1.00 98.38 109 LEU A CA 1
ATOM 823 C C . LEU A 1 109 ? -9.690 -4.734 13.311 1.00 98.38 109 LEU A C 1
ATOM 825 O O . LEU A 1 109 ? -10.746 -4.487 13.894 1.00 98.38 109 LEU A O 1
ATOM 829 N N . GLU A 1 110 ? -9.035 -5.886 13.448 1.00 98.19 110 GLU A N 1
ATOM 830 C CA . GLU A 1 110 ? -9.429 -6.943 14.380 1.00 98.19 110 GLU A CA 1
ATOM 831 C C . GLU A 1 110 ? -9.294 -6.473 15.834 1.00 98.19 110 GLU A C 1
ATOM 833 O O . GLU A 1 110 ? -10.262 -6.532 16.592 1.00 98.19 110 GLU A O 1
ATOM 838 N N . GLN A 1 111 ? -8.153 -5.874 16.190 1.00 98.06 111 GLN A N 1
ATOM 839 C CA . GLN A 1 111 ? -7.938 -5.286 17.517 1.00 98.06 111 GLN A CA 1
ATOM 840 C C . GLN A 1 111 ? -8.965 -4.194 17.844 1.00 98.06 111 GLN A C 1
ATOM 842 O O . GLN A 1 111 ? -9.546 -4.180 18.930 1.00 98.06 111 GLN A O 1
ATOM 847 N N . LEU A 1 112 ? -9.238 -3.297 16.891 1.00 98.19 112 LEU A N 1
ATOM 848 C CA . LEU A 1 112 ? -10.277 -2.279 17.042 1.00 98.19 112 LEU A CA 1
ATOM 849 C C . LEU A 1 112 ? -11.658 -2.913 17.212 1.00 98.19 112 LEU A C 1
ATOM 851 O O . LEU A 1 112 ? -12.436 -2.445 18.038 1.00 98.19 112 LEU A O 1
ATOM 855 N N . ALA A 1 113 ? -11.979 -3.970 16.462 1.00 97.75 113 ALA A N 1
ATOM 856 C CA . ALA A 1 113 ? -13.261 -4.656 16.585 1.00 97.75 113 ALA A CA 1
ATOM 857 C C . ALA A 1 113 ? -13.454 -5.259 17.983 1.00 97.75 113 ALA A C 1
ATOM 859 O O . ALA A 1 113 ? -14.554 -5.173 18.530 1.00 97.75 113 ALA A O 1
ATOM 860 N N . ASP A 1 114 ? -12.405 -5.818 18.582 1.00 98.00 114 ASP A N 1
ATOM 861 C CA . ASP A 1 114 ? -12.471 -6.347 19.943 1.00 98.00 114 ASP A CA 1
ATOM 862 C C . ASP A 1 114 ? -12.585 -5.239 20.995 1.00 98.00 114 ASP A C 1
ATOM 864 O O . ASP A 1 114 ? -13.438 -5.332 21.882 1.00 98.00 114 ASP A O 1
ATOM 868 N N . GLN A 1 115 ? -11.844 -4.135 20.850 1.00 97.75 115 GLN A N 1
ATOM 869 C CA . GLN A 1 115 ? -11.990 -2.975 21.737 1.00 97.75 115 GLN A CA 1
ATOM 870 C C . GLN A 1 115 ? -13.400 -2.367 21.650 1.00 97.75 115 GLN A C 1
ATOM 872 O O . GLN A 1 115 ? -14.010 -2.053 22.669 1.00 97.75 115 GLN A O 1
ATOM 877 N N . ILE A 1 116 ? -13.959 -2.255 20.441 1.00 98.19 116 ILE A N 1
ATOM 878 C CA . ILE A 1 116 ? -15.327 -1.772 20.202 1.00 98.19 116 ILE A CA 1
ATOM 879 C C . ILE A 1 116 ? -16.347 -2.662 20.921 1.00 98.19 116 ILE A C 1
ATOM 881 O O . ILE A 1 116 ? -17.272 -2.137 21.543 1.00 98.19 116 ILE A O 1
ATOM 885 N N . LYS A 1 117 ? -16.190 -3.994 20.882 1.00 97.81 117 LYS A N 1
ATOM 886 C CA . LYS A 1 117 ? -17.075 -4.913 21.620 1.00 97.81 117 LYS A CA 1
ATOM 887 C C . LYS A 1 117 ? -17.016 -4.638 23.123 1.00 97.81 117 LYS A C 1
ATOM 889 O O . LYS A 1 117 ? -18.070 -4.507 23.744 1.00 97.81 117 LYS A O 1
ATOM 894 N N . ILE A 1 118 ? -15.813 -4.503 23.685 1.00 96.81 118 ILE A N 1
ATOM 895 C CA . ILE A 1 118 ? -15.602 -4.232 25.115 1.00 96.81 118 ILE A CA 1
ATOM 896 C C . ILE A 1 118 ? -16.240 -2.896 25.520 1.00 96.81 118 ILE A C 1
ATOM 898 O O . ILE A 1 118 ? -17.034 -2.859 26.461 1.00 96.81 118 ILE A O 1
ATOM 902 N N . GLU A 1 119 ? -15.962 -1.815 24.789 1.00 96.62 119 GLU A N 1
ATOM 903 C CA . GLU A 1 119 ? -16.527 -0.492 25.090 1.00 96.62 119 GLU A CA 1
ATOM 904 C C . GLU A 1 119 ? -18.047 -0.453 24.914 1.00 96.62 119 GLU A C 1
ATOM 906 O O . GLU A 1 119 ? -18.757 0.128 25.734 1.00 96.62 119 GLU A O 1
ATOM 911 N N . SER A 1 120 ? -18.588 -1.136 23.900 1.00 97.06 120 SER A N 1
ATOM 912 C CA . SER A 1 120 ? -20.041 -1.222 23.712 1.00 97.06 120 SER A CA 1
ATOM 913 C C . SER A 1 120 ? -20.736 -1.934 24.878 1.00 97.06 120 SER A C 1
ATOM 915 O O . SER A 1 120 ? -21.824 -1.529 25.298 1.00 97.06 120 SER A O 1
ATOM 917 N N . ALA A 1 121 ? -20.096 -2.961 25.448 1.00 97.06 121 ALA A N 1
ATOM 918 C CA . ALA A 1 121 ? -20.603 -3.664 26.617 1.00 97.06 121 ALA A CA 1
ATOM 919 C C . ALA A 1 121 ? -20.544 -2.778 27.871 1.00 97.06 121 ALA A C 1
ATOM 921 O O . ALA A 1 121 ? -21.532 -2.716 28.605 1.00 97.06 121 ALA A O 1
ATOM 922 N N . GLN A 1 122 ? -19.441 -2.051 28.089 1.00 95.31 122 GLN A N 1
ATOM 923 C CA . GLN A 1 122 ? -19.301 -1.090 29.194 1.00 95.31 122 GLN A CA 1
ATOM 924 C C . GLN A 1 122 ? -20.354 0.019 29.122 1.00 95.31 122 GLN A C 1
ATOM 926 O O . GLN A 1 122 ? -21.091 0.234 30.088 1.00 95.31 122 GLN A O 1
ATOM 931 N N . MET A 1 123 ? -20.510 0.641 27.951 1.00 96.50 123 MET A N 1
ATOM 932 C CA . MET A 1 123 ? -21.554 1.633 27.696 1.00 96.50 123 MET A CA 1
ATOM 933 C C . MET A 1 123 ? -22.947 1.055 27.987 1.00 96.50 123 MET A C 1
ATOM 935 O O . MET A 1 123 ? -23.753 1.680 28.674 1.00 96.50 123 MET A O 1
ATOM 939 N N . GLY A 1 124 ? -23.229 -0.165 27.515 1.00 95.56 124 GLY A N 1
ATOM 940 C CA . GLY A 1 124 ? -24.500 -0.847 27.753 1.00 95.56 124 GLY A CA 1
ATOM 941 C C . GLY A 1 124 ? -24.777 -1.137 29.233 1.00 95.56 124 GLY A C 1
ATO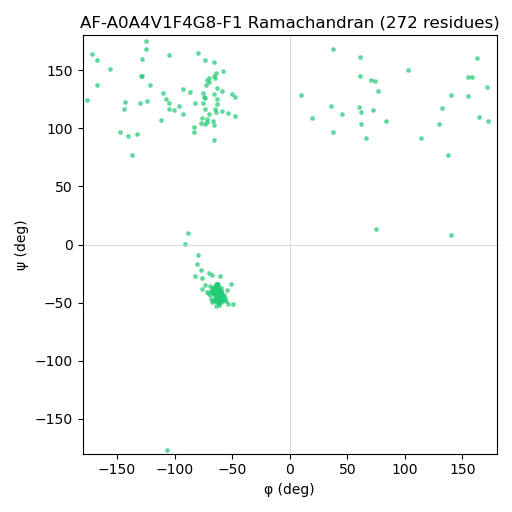M 942 O O . GLY A 1 124 ? -25.920 -1.013 29.675 1.00 95.56 124 GLY A O 1
ATOM 943 N N . MET A 1 125 ? -23.756 -1.500 30.015 1.00 95.88 125 MET A N 1
ATOM 944 C CA . MET A 1 125 ? -23.875 -1.713 31.463 1.00 95.88 125 MET A CA 1
ATOM 945 C C . MET A 1 125 ? -24.155 -0.404 32.206 1.00 95.88 125 MET A C 1
ATOM 947 O O . MET A 1 125 ? -25.123 -0.337 32.967 1.00 95.88 125 MET A O 1
ATOM 951 N N . ALA A 1 126 ? -23.379 0.647 31.934 1.00 93.94 126 ALA A N 1
ATOM 952 C CA . ALA A 1 126 ? -23.572 1.962 32.546 1.00 93.94 126 ALA A CA 1
ATOM 953 C C . ALA A 1 126 ? -24.954 2.545 32.196 1.00 93.94 126 ALA A C 1
ATOM 955 O O . ALA A 1 126 ? -25.690 3.018 33.064 1.00 93.94 126 ALA A O 1
ATOM 956 N N . GLN A 1 127 ? -25.385 2.402 30.939 1.00 95.94 127 GLN A N 1
ATOM 957 C CA . GLN A 1 127 ? -26.701 2.859 30.497 1.00 95.94 127 GLN A CA 1
ATOM 958 C C . GLN A 1 127 ? -27.846 2.120 31.208 1.00 95.94 127 GLN A C 1
ATOM 960 O O . GLN A 1 127 ? -28.862 2.733 31.552 1.00 95.94 127 GLN A O 1
ATOM 965 N N . LYS A 1 128 ? -27.702 0.808 31.448 1.00 96.69 128 LYS A N 1
ATOM 966 C CA . LYS A 1 128 ? -28.672 0.020 32.229 1.00 96.69 128 LYS A CA 1
ATOM 967 C C . LYS A 1 128 ? -28.749 0.492 33.680 1.00 96.69 128 LYS A C 1
ATOM 969 O O . LYS A 1 128 ? -29.857 0.598 34.209 1.00 96.69 128 LYS A O 1
ATOM 974 N N . LEU A 1 129 ? -27.613 0.807 34.305 1.00 95.00 129 LEU A N 1
ATOM 975 C CA . LEU A 1 129 ? -27.572 1.325 35.674 1.00 95.00 129 LEU A CA 1
ATOM 976 C C . LEU A 1 129 ? -28.330 2.653 35.781 1.00 95.00 129 LEU A C 1
ATOM 978 O O . LEU A 1 129 ? -29.279 2.757 36.557 1.00 95.00 129 LEU A O 1
ATOM 982 N N . VAL A 1 130 ? -28.008 3.614 34.912 1.00 95.69 130 VAL A N 1
ATOM 983 C CA . VAL A 1 130 ? -28.688 4.917 34.842 1.00 95.69 130 VAL A CA 1
ATOM 984 C C . VAL A 1 130 ? -30.194 4.760 34.605 1.00 95.69 130 VAL A C 1
ATOM 986 O O . VAL A 1 130 ? -31.008 5.411 35.262 1.00 95.69 130 VAL A O 1
ATOM 989 N N . ASN A 1 131 ? -30.601 3.862 33.703 1.00 95.75 131 ASN A N 1
ATOM 990 C CA . ASN A 1 131 ? -32.020 3.590 33.452 1.00 95.75 131 ASN A CA 1
ATOM 991 C C . ASN A 1 131 ? -32.735 3.017 34.687 1.00 95.75 131 ASN A C 1
ATOM 993 O O . ASN A 1 131 ? -33.902 3.333 34.911 1.00 95.75 131 ASN A O 1
ATOM 997 N N . THR A 1 132 ? -32.035 2.217 35.493 1.00 95.38 132 THR A N 1
ATOM 998 C CA . THR A 1 132 ? -32.553 1.656 36.749 1.00 95.38 132 THR A CA 1
ATOM 999 C C . THR A 1 132 ? -32.634 2.717 37.849 1.00 95.38 132 THR A C 1
ATOM 1001 O O . THR A 1 132 ? -33.568 2.712 38.648 1.00 95.38 132 THR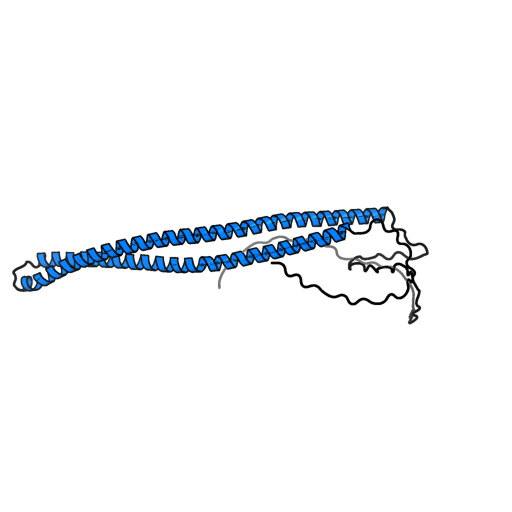 A O 1
ATOM 1004 N N . TRP A 1 133 ? -31.693 3.665 37.876 1.00 94.44 133 TRP A N 1
ATOM 1005 C CA . TRP A 1 133 ? -31.660 4.749 38.861 1.00 94.44 133 TRP A CA 1
ATOM 1006 C C . TRP A 1 133 ? -32.680 5.848 38.583 1.00 94.44 133 TRP A C 1
ATOM 1008 O O . TRP A 1 133 ? -33.189 6.443 39.527 1.00 94.44 133 TRP A O 1
ATOM 1018 N N . ARG A 1 134 ? -33.050 6.089 37.321 1.00 93.94 134 ARG A N 1
ATOM 1019 C CA . ARG A 1 134 ? -34.032 7.120 36.939 1.00 93.94 134 ARG A CA 1
ATOM 1020 C C . ARG A 1 134 ? -35.347 7.072 37.749 1.00 93.94 134 ARG A C 1
ATOM 1022 O O . ARG A 1 134 ? -35.727 8.107 38.296 1.00 93.94 134 ARG A O 1
ATOM 1029 N N . PRO A 1 135 ? -36.049 5.928 37.894 1.00 95.94 135 PRO A N 1
ATOM 1030 C CA . PRO A 1 135 ? -37.249 5.865 38.734 1.00 95.94 135 PRO A CA 1
ATOM 1031 C C . PRO A 1 135 ? -36.956 5.979 40.238 1.00 95.94 135 PRO A C 1
ATOM 1033 O O . PRO A 1 135 ? -37.841 6.375 40.993 1.00 95.94 135 PRO A O 1
ATOM 1036 N N . LEU A 1 136 ? -35.750 5.628 40.694 1.00 94.25 136 LEU A N 1
ATOM 1037 C CA . LEU A 1 136 ? -35.350 5.748 42.101 1.00 94.25 136 LEU A CA 1
ATOM 1038 C C . LEU A 1 136 ? -35.042 7.204 42.472 1.00 94.25 136 LEU A C 1
ATOM 1040 O O . LEU A 1 136 ? -35.452 7.655 43.540 1.00 94.25 136 LEU A O 1
ATOM 1044 N N . LEU A 1 137 ? -34.417 7.950 41.559 1.00 94.38 137 LEU A N 1
ATOM 1045 C CA . LEU A 1 137 ? -34.233 9.397 41.646 1.00 94.38 137 LEU A CA 1
ATOM 1046 C C . LEU A 1 137 ? -35.585 10.114 41.735 1.00 94.38 137 LEU A C 1
ATOM 1048 O O . LEU A 1 137 ? -35.781 10.940 42.619 1.00 94.38 137 LEU A O 1
ATOM 1052 N N . ALA A 1 138 ? -36.548 9.746 40.881 1.00 93.31 138 ALA A N 1
ATOM 1053 C CA . ALA A 1 138 ? -37.890 10.338 40.895 1.00 93.31 138 ALA A CA 1
ATOM 1054 C C . ALA A 1 138 ? -38.637 10.130 42.227 1.00 93.31 138 ALA A C 1
ATOM 1056 O O . ALA A 1 138 ? -39.491 10.932 42.592 1.00 93.31 138 ALA A O 1
ATOM 1057 N N . LYS A 1 139 ? -38.309 9.060 42.961 1.00 94.81 139 LYS A N 1
ATOM 1058 C CA . LYS A 1 139 ? -38.855 8.759 44.293 1.00 94.81 139 LYS A CA 1
ATOM 1059 C C . LYS A 1 139 ? -38.011 9.336 45.440 1.00 94.81 139 LYS A C 1
ATOM 1061 O O . LYS A 1 139 ? -38.355 9.124 46.598 1.00 94.81 139 LYS A O 1
ATOM 1066 N N . GLY A 1 140 ? -36.914 10.033 45.136 1.00 92.62 140 GLY A N 1
ATOM 1067 C CA . GLY A 1 140 ? -36.009 10.627 46.122 1.00 92.62 140 GLY A CA 1
ATOM 1068 C C . GLY A 1 140 ? -35.088 9.633 46.839 1.00 92.62 140 GLY A C 1
ATOM 1069 O O . GLY A 1 140 ? -34.479 9.997 47.839 1.00 92.62 140 GLY A O 1
ATOM 1070 N N . TYR A 1 141 ? -34.968 8.389 46.359 1.00 95.00 141 TYR A N 1
ATOM 1071 C CA . TYR A 1 141 ? -34.118 7.365 46.990 1.00 95.00 141 TYR A CA 1
ATOM 1072 C C . TYR A 1 141 ? -32.629 7.493 46.642 1.00 95.00 141 TYR A C 1
ATOM 1074 O O . TYR A 1 141 ? -31.795 6.888 47.309 1.00 95.00 141 TYR A O 1
ATOM 1082 N N . ILE A 1 142 ? -32.293 8.238 45.588 1.00 93.25 142 ILE A N 1
ATOM 1083 C CA . ILE A 1 142 ? -30.921 8.457 45.115 1.00 93.25 142 ILE A CA 1
ATOM 1084 C C . ILE A 1 142 ? -30.696 9.962 44.967 1.00 93.25 142 ILE A C 1
ATOM 1086 O O . ILE A 1 142 ? -31.614 10.692 44.596 1.00 93.25 142 ILE A O 1
ATOM 1090 N N . SER A 1 143 ? -29.476 10.421 45.250 1.00 95.75 143 SER A N 1
ATOM 1091 C CA . SER A 1 143 ? -29.088 11.820 45.057 1.00 95.75 143 SER A CA 1
ATOM 1092 C C . SER A 1 143 ? -28.987 12.178 43.572 1.00 95.75 143 SER A C 1
ATOM 1094 O O . SER A 1 143 ? -28.410 11.425 42.785 1.00 95.75 143 SER A O 1
ATOM 1096 N N . THR A 1 144 ? -29.456 13.369 43.193 1.00 93.94 144 THR A N 1
ATOM 1097 C CA . THR A 1 144 ? -29.279 13.915 41.837 1.00 93.94 144 THR A CA 1
ATOM 1098 C C . THR A 1 144 ? -27.810 13.941 41.423 1.00 93.94 144 THR A C 1
ATOM 1100 O O . THR A 1 144 ? -27.491 13.558 40.304 1.00 93.94 144 THR A O 1
ATOM 1103 N N . LEU A 1 145 ? -26.904 14.283 42.346 1.00 94.88 145 LEU A N 1
ATOM 1104 C CA . LEU A 1 145 ? -25.466 14.309 42.072 1.00 94.88 145 LEU A CA 1
ATOM 1105 C C . LEU A 1 145 ? -24.927 12.922 41.688 1.00 94.88 145 LEU A C 1
ATOM 1107 O O . LEU A 1 145 ? -24.134 12.806 40.761 1.00 94.88 145 LEU A O 1
ATOM 1111 N N . GLN A 1 146 ? -25.370 11.867 42.380 1.00 92.12 146 GLN A N 1
ATOM 1112 C CA . GLN A 1 146 ? -24.952 10.492 42.074 1.00 92.12 146 GLN A CA 1
ATOM 1113 C C . GLN A 1 146 ? -25.460 10.068 40.693 1.00 92.12 146 GLN A C 1
ATOM 1115 O O . GLN A 1 146 ? -24.723 9.471 39.913 1.00 92.12 146 GLN A O 1
ATOM 1120 N N . PHE A 1 147 ? -26.707 10.416 40.367 1.00 95.56 147 PHE A N 1
ATOM 1121 C CA . PHE A 1 147 ? -27.269 10.151 39.046 1.00 95.56 147 PHE A CA 1
ATOM 1122 C C . PHE A 1 147 ? -26.510 10.887 37.931 1.00 95.56 147 PHE A C 1
ATOM 1124 O O . PHE A 1 147 ? -26.199 10.285 36.906 1.00 95.56 147 PHE A O 1
ATOM 1131 N N . GLU A 1 148 ? -26.184 12.165 38.127 1.00 94.44 148 GLU A N 1
ATOM 1132 C CA . GLU A 1 148 ? -25.426 12.964 37.157 1.00 94.44 148 GLU A CA 1
ATOM 1133 C C . GLU A 1 148 ? -23.998 12.440 36.955 1.00 94.44 148 GLU A C 1
ATOM 1135 O O . GLU A 1 148 ? -23.518 12.406 35.822 1.00 94.44 148 GLU A O 1
ATOM 1140 N N . GLN A 1 149 ? -23.338 11.973 38.019 1.00 94.75 149 GLN A N 1
ATOM 1141 C CA . GLN A 1 149 ? -22.021 11.336 37.927 1.00 94.75 149 GLN A CA 1
ATOM 1142 C C . GLN A 1 149 ? -22.064 10.081 37.049 1.00 94.75 149 GLN A C 1
ATOM 1144 O O . GLN A 1 149 ? -21.274 9.965 36.113 1.00 94.75 149 GLN A O 1
ATOM 1149 N N . GLU A 1 150 ? -23.024 9.183 37.277 1.00 93.12 150 GLU A N 1
ATOM 1150 C CA . GLU A 1 150 ? -23.182 7.989 36.436 1.00 93.12 150 GLU A CA 1
ATOM 1151 C C . GLU A 1 150 ? -23.569 8.336 34.993 1.00 93.12 150 GLU A C 1
ATOM 1153 O O . GLU A 1 150 ? -23.075 7.730 34.040 1.00 93.12 150 GLU A O 1
ATOM 1158 N N . GLN A 1 151 ? -24.410 9.352 34.796 1.00 95.19 151 GLN A N 1
ATOM 1159 C CA . GLN A 1 151 ? -24.757 9.835 33.460 1.00 95.19 151 GLN A CA 1
ATOM 1160 C C . GLN A 1 151 ? -23.530 10.394 32.718 1.00 95.19 151 GLN A C 1
ATOM 1162 O O . GLN A 1 151 ? -23.379 10.150 31.518 1.00 95.19 151 GLN A O 1
ATOM 1167 N N . SER A 1 152 ? -22.630 11.090 33.418 1.00 96.06 152 SER A N 1
ATOM 1168 C CA . SER A 1 152 ? -21.358 11.545 32.852 1.00 96.06 152 SER A CA 1
ATOM 1169 C C . SER A 1 152 ? -20.451 10.371 32.476 1.00 96.06 152 SER A C 1
ATOM 1171 O O . SER A 1 152 ? -19.794 10.420 31.435 1.00 96.06 152 SER A O 1
ATOM 1173 N N . THR A 1 153 ? -20.432 9.301 33.275 1.00 94.94 153 THR A N 1
ATOM 1174 C CA . THR A 1 153 ? -19.700 8.065 32.956 1.00 94.94 153 THR A CA 1
ATOM 1175 C C . THR A 1 153 ? -20.215 7.434 31.660 1.00 94.94 153 THR A C 1
ATOM 1177 O O . THR A 1 153 ? -19.418 7.068 30.795 1.00 94.94 153 THR A O 1
ATOM 1180 N N . VAL A 1 154 ? -21.540 7.383 31.462 1.00 96.56 154 VAL A N 1
ATOM 1181 C CA . VAL A 1 154 ? -22.149 6.909 30.204 1.00 96.56 154 VAL A CA 1
ATOM 1182 C C . VAL A 1 154 ? -21.661 7.722 29.004 1.00 96.56 154 VAL A C 1
ATOM 1184 O O . VAL A 1 154 ? -21.243 7.136 28.006 1.00 96.56 154 VAL A O 1
ATO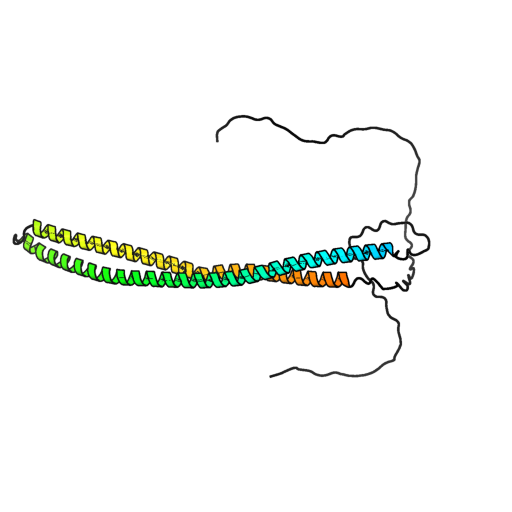M 1187 N N . TRP A 1 155 ? -21.667 9.055 29.092 1.00 96.81 155 TRP A N 1
ATOM 1188 C CA . TRP A 1 155 ? -21.169 9.911 28.007 1.00 96.81 155 TRP A CA 1
ATOM 1189 C C . TRP A 1 155 ? -19.670 9.727 27.753 1.00 96.81 155 TRP A C 1
ATOM 1191 O O . TRP A 1 155 ? -19.228 9.773 26.604 1.00 96.81 155 TRP A O 1
ATOM 1201 N N . GLY A 1 156 ? -18.892 9.468 28.806 1.00 96.88 156 GLY A N 1
ATOM 1202 C CA . GLY A 1 156 ? -17.479 9.114 28.700 1.00 96.88 156 GLY A CA 1
ATOM 1203 C C . GLY A 1 156 ? -17.255 7.844 27.875 1.00 96.88 156 GLY A C 1
ATOM 1204 O O . GLY A 1 156 ? -16.426 7.852 26.962 1.00 96.88 156 GLY A O 1
ATOM 1205 N N . TYR A 1 157 ? -18.015 6.779 28.147 1.00 95.81 157 TYR A N 1
ATOM 1206 C CA . TYR A 1 157 ? -17.963 5.542 27.357 1.00 95.81 157 TYR A CA 1
ATOM 1207 C C . TYR A 1 157 ? -18.475 5.739 25.929 1.00 95.81 157 TYR A C 1
ATOM 1209 O O . TYR A 1 157 ? -17.871 5.239 24.981 1.00 95.81 157 TYR A O 1
ATOM 1217 N N . GLU A 1 158 ? -19.549 6.507 25.742 1.00 96.50 158 GLU A N 1
ATOM 1218 C CA . GLU A 1 158 ? -20.084 6.795 24.409 1.00 96.50 158 GLU A CA 1
ATOM 1219 C C . GLU A 1 158 ? -19.065 7.547 23.536 1.00 96.50 158 GLU A C 1
ATOM 1221 O O . GLU A 1 158 ? -18.882 7.215 22.363 1.00 96.50 158 GLU A O 1
ATOM 1226 N N . SER A 1 159 ? -18.366 8.532 24.107 1.00 97.56 159 SER A N 1
ATOM 1227 C CA . SER A 1 159 ? -17.309 9.277 23.416 1.00 97.56 159 SER A CA 1
ATOM 1228 C C . SER A 1 159 ? -16.165 8.358 22.973 1.00 97.56 159 SER A C 1
ATOM 1230 O O . SER A 1 159 ? -15.768 8.375 21.805 1.00 97.56 159 SER A O 1
ATOM 1232 N N . GLN A 1 160 ? -15.690 7.490 23.872 1.00 96.50 160 GLN A N 1
ATOM 1233 C CA . GLN A 1 160 ? -14.635 6.515 23.573 1.00 96.50 160 GLN A CA 1
ATOM 1234 C C . GLN A 1 160 ? -15.064 5.530 22.481 1.00 96.50 160 GLN A C 1
ATOM 1236 O O . GLN A 1 160 ? -14.338 5.322 21.508 1.00 96.50 160 GLN A O 1
ATOM 1241 N N . TYR A 1 161 ? -16.280 4.992 22.577 1.00 97.44 161 TYR A N 1
ATOM 1242 C CA . TYR A 1 161 ? -16.850 4.110 21.563 1.00 97.44 161 TYR A CA 1
ATOM 1243 C C . TYR A 1 161 ? -16.916 4.784 20.182 1.00 97.44 161 TYR A C 1
ATOM 1245 O O . TYR A 1 161 ? -16.500 4.204 19.176 1.00 97.44 161 TYR A O 1
ATOM 1253 N N . ARG A 1 162 ? -17.378 6.041 20.113 1.00 97.38 162 ARG A N 1
ATOM 1254 C CA . ARG A 1 162 ? -17.424 6.809 18.857 1.00 97.38 162 ARG A CA 1
ATOM 1255 C C . ARG A 1 162 ? -16.030 7.077 18.288 1.00 97.38 162 ARG A C 1
ATOM 1257 O O . ARG A 1 162 ? -15.864 7.004 17.070 1.00 97.38 162 ARG A O 1
ATOM 1264 N N . ALA A 1 163 ? -15.038 7.347 19.135 1.00 97.94 163 ALA A N 1
ATOM 1265 C CA . ALA A 1 163 ? -13.653 7.521 18.704 1.00 97.94 163 ALA A CA 1
ATOM 1266 C C . ALA A 1 163 ? -13.085 6.235 18.078 1.00 97.94 163 ALA A C 1
ATOM 1268 O O . ALA A 1 163 ? -12.482 6.290 17.005 1.00 97.94 163 ALA A O 1
ATOM 1269 N N . LEU A 1 164 ? -13.347 5.071 18.680 1.00 98.25 164 LEU A N 1
ATOM 1270 C CA . LEU A 1 164 ? -12.933 3.774 18.132 1.00 98.25 164 LEU A CA 1
ATOM 1271 C C . LEU A 1 164 ? -13.610 3.464 16.792 1.00 98.25 164 LEU A C 1
ATOM 1273 O O . LEU A 1 164 ? -12.960 2.975 15.868 1.00 98.25 164 LEU A O 1
ATOM 1277 N N . LEU A 1 165 ? -14.898 3.793 16.645 1.00 97.88 165 LEU A N 1
ATOM 1278 C CA . LEU A 1 165 ? -15.595 3.652 15.364 1.00 97.88 165 LEU A CA 1
ATOM 1279 C C . LEU A 1 165 ? -14.964 4.525 14.274 1.00 97.88 165 LEU A C 1
ATOM 1281 O O . LEU A 1 165 ? -14.740 4.045 13.166 1.00 97.88 165 LEU A O 1
ATOM 1285 N N . GLN A 1 166 ? -14.642 5.785 14.578 1.00 98.31 166 GLN A N 1
ATOM 1286 C CA . GLN A 1 166 ? -13.954 6.678 13.638 1.00 98.31 166 GLN A CA 1
ATOM 1287 C C . GLN A 1 166 ? -12.601 6.102 13.198 1.00 98.31 166 GLN A C 1
ATOM 1289 O O . GLN A 1 166 ? -12.298 6.081 12.005 1.00 98.31 166 GLN A O 1
ATOM 1294 N N . GLN A 1 167 ? -11.821 5.559 14.137 1.00 98.06 167 GLN A N 1
ATOM 1295 C CA . GLN A 1 167 ? -10.561 4.881 13.822 1.00 98.06 167 GLN A CA 1
ATOM 1296 C C . GLN A 1 167 ? -10.774 3.657 12.922 1.00 98.06 167 GLN A C 1
ATOM 1298 O O . GLN A 1 167 ? -10.050 3.487 11.941 1.00 98.06 167 GLN A O 1
ATOM 1303 N N . GLN A 1 168 ? -11.798 2.842 13.195 1.00 98.06 168 GLN A N 1
ATOM 1304 C CA . GLN A 1 168 ? -12.143 1.695 12.354 1.00 98.06 168 GLN A CA 1
ATOM 1305 C C . GLN A 1 168 ? -12.512 2.127 10.929 1.00 98.06 168 GLN A C 1
ATOM 1307 O O . GLN A 1 168 ? -12.053 1.513 9.964 1.00 98.06 168 GLN A O 1
ATOM 1312 N N . TYR A 1 169 ? -13.315 3.184 10.772 1.00 97.69 169 TYR A N 1
ATOM 1313 C CA . TYR A 1 169 ? -13.654 3.715 9.451 1.00 97.69 169 TYR A CA 1
ATOM 1314 C C . TYR A 1 169 ? -12.417 4.225 8.709 1.00 97.69 169 TYR A C 1
ATOM 1316 O O . TYR A 1 169 ? -12.248 3.899 7.534 1.00 97.69 169 TYR A O 1
ATOM 1324 N N . GLY A 1 170 ? -11.527 4.950 9.392 1.00 97.81 170 GLY A N 1
ATOM 1325 C CA . GLY A 1 170 ? -10.266 5.416 8.816 1.00 97.81 170 GLY A CA 1
ATOM 1326 C C . GLY A 1 170 ? -9.380 4.265 8.330 1.00 97.81 170 GLY A C 1
ATOM 1327 O O . GLY A 1 170 ? -8.940 4.269 7.181 1.00 97.81 170 GLY A O 1
ATOM 1328 N N . ALA A 1 171 ? -9.186 3.234 9.155 1.00 97.19 171 ALA A N 1
ATOM 1329 C CA . ALA A 1 171 ? -8.400 2.056 8.784 1.00 97.19 171 ALA A CA 1
ATOM 1330 C C . ALA A 1 171 ? -9.025 1.279 7.606 1.00 97.19 171 ALA A C 1
ATOM 1332 O O . ALA A 1 171 ? -8.315 0.850 6.697 1.00 97.19 171 ALA A O 1
ATOM 1333 N N . ARG A 1 172 ? -10.361 1.161 7.548 1.00 97.88 172 ARG A N 1
ATOM 1334 C CA . ARG A 1 172 ? -11.061 0.556 6.397 1.00 97.88 172 ARG A CA 1
ATOM 1335 C C . ARG A 1 172 ? -10.889 1.363 5.113 1.00 97.88 172 ARG A C 1
ATOM 1337 O O . ARG A 1 172 ? -10.704 0.776 4.052 1.00 97.88 172 ARG A O 1
ATOM 1344 N N . GLN A 1 173 ? -10.944 2.692 5.192 1.00 98.00 173 GLN A N 1
ATOM 1345 C CA . GLN A 1 173 ? -10.701 3.546 4.028 1.00 98.00 173 GLN A CA 1
ATOM 1346 C C . GLN A 1 173 ? -9.274 3.383 3.502 1.00 98.00 173 GLN A C 1
ATOM 1348 O O . GLN A 1 173 ? -9.090 3.236 2.297 1.00 98.00 173 GLN A O 1
ATOM 1353 N N . GLN A 1 174 ? -8.279 3.337 4.392 1.00 97.25 174 GLN A N 1
ATOM 1354 C CA . GLN A 1 174 ? -6.889 3.077 4.007 1.00 97.25 174 GLN A CA 1
ATOM 1355 C C . GLN A 1 174 ? -6.736 1.715 3.323 1.00 97.25 174 GLN A C 1
ATOM 1357 O O . GLN A 1 174 ? -6.072 1.621 2.294 1.00 97.25 174 GLN A O 1
ATOM 1362 N N . LEU A 1 175 ? -7.405 0.679 3.839 1.00 97.38 175 LEU A N 1
ATOM 1363 C CA . LEU A 1 175 ? -7.396 -0.650 3.232 1.00 97.38 175 LEU A CA 1
ATOM 1364 C C . LEU A 1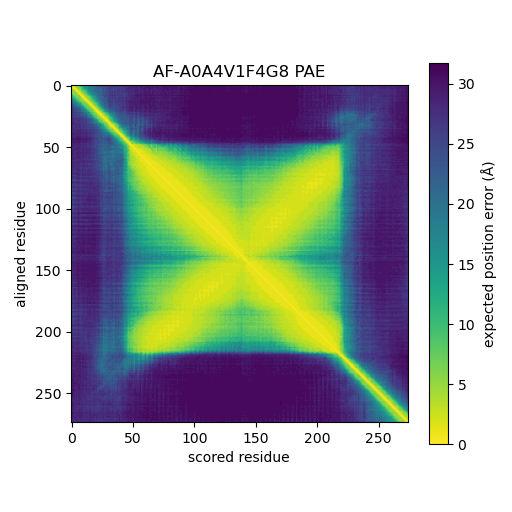 175 ? -8.025 -0.655 1.831 1.00 97.38 175 LEU A C 1
ATOM 1366 O O . LEU A 1 175 ? -7.492 -1.293 0.928 1.00 97.38 175 LEU A O 1
ATOM 1370 N N . ASN A 1 176 ? -9.119 0.080 1.624 1.00 96.50 176 ASN A N 1
ATOM 1371 C CA . ASN A 1 176 ? -9.734 0.211 0.301 1.00 96.50 176 ASN A CA 1
ATOM 1372 C C . ASN A 1 176 ? -8.799 0.906 -0.694 1.00 96.50 176 ASN A C 1
ATOM 1374 O O . ASN A 1 176 ? -8.584 0.393 -1.788 1.00 96.50 176 ASN A O 1
ATOM 1378 N N . VAL A 1 177 ? -8.182 2.021 -0.291 1.00 96.50 177 VAL A N 1
ATOM 1379 C CA . VAL A 1 177 ? -7.200 2.732 -1.123 1.00 96.50 177 VAL A CA 1
ATOM 1380 C C . VAL A 1 177 ? -6.015 1.825 -1.472 1.00 96.50 177 VAL A C 1
ATOM 1382 O O . VAL A 1 177 ? -5.555 1.823 -2.613 1.00 96.50 177 VAL A O 1
ATOM 1385 N N . LEU A 1 178 ? -5.533 1.029 -0.515 1.00 96.19 178 LEU A N 1
ATOM 1386 C CA . LEU A 1 178 ? -4.440 0.085 -0.737 1.00 96.19 178 LEU A CA 1
ATOM 1387 C C . LEU A 1 178 ? -4.836 -1.044 -1.702 1.00 96.19 178 LEU A C 1
ATOM 1389 O O . LEU A 1 178 ? -4.056 -1.382 -2.590 1.00 96.19 178 LEU A O 1
ATOM 1393 N N . ASN A 1 179 ? -6.053 -1.584 -1.582 1.00 94.88 179 ASN A N 1
ATOM 1394 C CA . ASN A 1 179 ? -6.579 -2.580 -2.519 1.00 94.88 179 ASN A CA 1
ATOM 1395 C C . ASN A 1 179 ? -6.664 -2.022 -3.946 1.00 94.88 179 ASN A C 1
ATOM 1397 O O . ASN A 1 179 ? -6.245 -2.690 -4.893 1.00 94.88 179 ASN A O 1
ATOM 1401 N N . ASP A 1 180 ? -7.154 -0.790 -4.104 1.00 95.06 180 ASP A N 1
ATOM 1402 C CA . ASP A 1 180 ? -7.233 -0.131 -5.410 1.00 95.06 180 ASP A CA 1
ATOM 1403 C C . ASP A 1 180 ? -5.839 0.064 -6.020 1.00 95.06 180 ASP A C 1
ATOM 1405 O O . ASP A 1 180 ? -5.633 -0.207 -7.205 1.00 95.06 180 ASP A O 1
ATOM 1409 N N . GLN A 1 181 ? -4.851 0.469 -5.215 1.00 93.50 181 GLN A N 1
ATOM 1410 C CA . GLN A 1 181 ? -3.457 0.568 -5.659 1.00 93.50 181 GLN A CA 1
ATOM 1411 C C . GLN A 1 181 ? -2.900 -0.795 -6.081 1.00 93.50 181 GLN A C 1
ATOM 1413 O O . GLN A 1 181 ? -2.259 -0.901 -7.127 1.00 93.50 181 GLN A O 1
ATOM 1418 N N . GLN A 1 182 ? -3.187 -1.856 -5.323 1.00 93.62 182 GLN A N 1
ATOM 1419 C CA . GLN A 1 182 ? -2.716 -3.204 -5.632 1.00 93.62 182 GLN A CA 1
ATOM 1420 C C . GLN A 1 182 ? -3.262 -3.718 -6.971 1.00 93.62 182 GLN A C 1
ATOM 1422 O O . GLN A 1 182 ? -2.538 -4.380 -7.716 1.00 93.62 182 GLN A O 1
ATOM 1427 N N . LEU A 1 183 ? -4.508 -3.378 -7.317 1.00 92.88 183 LEU A N 1
ATOM 1428 C CA . LEU A 1 183 ? -5.099 -3.701 -8.621 1.00 92.88 183 LEU A CA 1
ATOM 1429 C C . LEU A 1 183 ? -4.438 -2.937 -9.780 1.00 92.88 183 LEU A C 1
ATOM 1431 O O . LEU A 1 183 ? -4.425 -3.424 -10.911 1.00 92.88 183 LEU A O 1
ATOM 1435 N N . GLN A 1 184 ? -3.859 -1.765 -9.513 1.00 95.19 184 GLN A N 1
ATOM 1436 C CA . GLN A 1 184 ? -3.193 -0.948 -10.528 1.00 95.19 184 GLN A CA 1
ATOM 1437 C C . GLN A 1 184 ? -1.752 -1.385 -10.815 1.00 95.19 184 GLN A C 1
ATOM 1439 O O . GLN A 1 184 ? -1.286 -1.179 -11.939 1.00 95.19 184 GLN A O 1
ATOM 1444 N N . ILE A 1 185 ? -1.047 -2.012 -9.860 1.00 94.81 185 ILE A N 1
ATOM 1445 C CA . ILE A 1 185 ? 0.362 -2.422 -10.035 1.00 94.81 185 ILE A CA 1
ATOM 1446 C C . ILE A 1 185 ? 0.554 -3.289 -11.296 1.00 94.81 185 ILE A C 1
ATOM 1448 O O . ILE A 1 185 ? 1.401 -2.930 -12.123 1.00 94.81 185 ILE A O 1
ATOM 1452 N N . PRO A 1 186 ? -0.216 -4.377 -11.529 1.00 94.69 186 PRO A N 1
ATOM 1453 C CA . PRO A 1 186 ? -0.035 -5.223 -12.709 1.00 94.69 186 PRO A CA 1
ATOM 1454 C C . PRO A 1 186 ? -0.288 -4.467 -14.014 1.00 94.69 186 PRO A C 1
ATOM 1456 O O . PRO A 1 186 ? 0.461 -4.628 -14.978 1.00 94.69 186 PRO A O 1
ATOM 1459 N N . LEU A 1 187 ? -1.308 -3.603 -14.036 1.00 95.25 187 LEU A N 1
ATOM 1460 C CA . LEU A 1 187 ? -1.643 -2.799 -15.207 1.00 95.25 187 LEU A CA 1
ATOM 1461 C C . LEU A 1 187 ? -0.509 -1.824 -15.537 1.00 95.25 187 LEU A C 1
ATOM 1463 O O . LEU A 1 187 ? 0.017 -1.851 -16.649 1.00 95.25 187 LEU A O 1
ATOM 1467 N N . ALA A 1 188 ? -0.072 -1.025 -14.563 1.00 95.25 188 ALA A N 1
ATOM 1468 C CA . ALA A 1 188 ? 1.017 -0.069 -14.738 1.00 95.25 188 ALA A CA 1
ATOM 1469 C C . ALA A 1 188 ? 2.330 -0.761 -15.142 1.00 95.25 188 ALA A C 1
ATOM 1471 O O . ALA A 1 188 ? 3.050 -0.281 -16.020 1.00 95.25 188 ALA A O 1
ATOM 1472 N N . THR A 1 189 ? 2.614 -1.924 -14.550 1.00 96.62 189 THR A N 1
ATOM 1473 C CA . THR A 1 189 ? 3.788 -2.743 -14.881 1.00 96.62 189 THR A CA 1
ATOM 1474 C C . THR A 1 189 ? 3.715 -3.256 -16.314 1.00 96.62 189 THR A C 1
ATOM 1476 O O . THR A 1 189 ? 4.683 -3.129 -17.059 1.00 96.62 189 THR A O 1
ATOM 1479 N N . SER A 1 190 ? 2.561 -3.776 -16.740 1.00 96.38 190 SER A N 1
ATOM 1480 C CA . SER A 1 190 ? 2.376 -4.294 -18.099 1.00 96.38 190 SER A CA 1
ATOM 1481 C C . SER A 1 190 ? 2.583 -3.213 -19.164 1.00 96.38 190 SER A C 1
ATOM 1483 O O . SER A 1 190 ? 3.251 -3.459 -20.167 1.00 96.38 190 SER A O 1
ATOM 1485 N N . VAL A 1 191 ? 2.091 -1.993 -18.919 1.00 97.56 191 VAL A N 1
ATOM 1486 C CA . VAL A 1 191 ? 2.278 -0.849 -19.818 1.00 97.56 191 VAL A CA 1
ATOM 1487 C C . VAL A 1 191 ? 3.762 -0.514 -19.948 1.00 97.56 191 VAL A C 1
ATOM 1489 O O . VAL A 1 191 ? 4.267 -0.424 -21.067 1.00 97.56 191 VAL A O 1
ATOM 1492 N N . LYS A 1 192 ? 4.485 -0.407 -18.825 1.00 96.88 192 LYS A N 1
ATOM 1493 C CA . LYS A 1 192 ? 5.933 -0.140 -18.829 1.00 96.88 192 LYS A CA 1
ATOM 1494 C C . LYS A 1 192 ? 6.715 -1.235 -19.554 1.00 96.88 192 LYS A C 1
ATOM 1496 O O . LYS A 1 192 ? 7.527 -0.933 -20.424 1.00 96.88 192 LYS A O 1
ATOM 1501 N N . LEU A 1 193 ? 6.428 -2.503 -19.259 1.00 98.12 193 LEU A N 1
ATOM 1502 C CA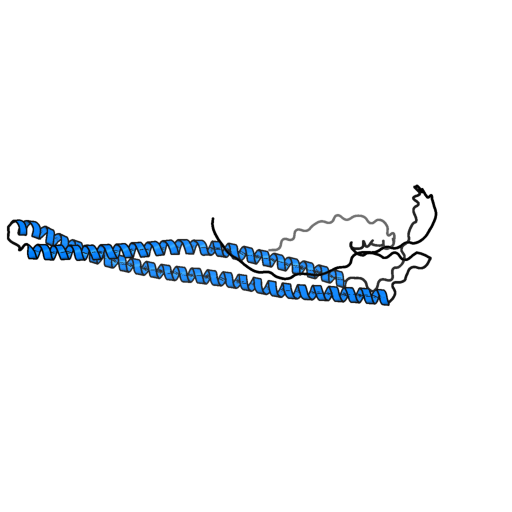 . LEU A 1 193 ? 7.092 -3.634 -19.908 1.00 98.12 193 LEU A CA 1
ATOM 1503 C C . LEU A 1 193 ? 6.832 -3.673 -21.415 1.00 98.12 193 LEU A C 1
ATOM 1505 O O . LEU A 1 193 ? 7.746 -3.973 -22.176 1.00 98.12 193 LEU A O 1
ATOM 1509 N N . ASN A 1 194 ? 5.621 -3.349 -21.868 1.00 98.06 194 ASN A N 1
ATOM 1510 C CA . ASN A 1 194 ? 5.313 -3.297 -23.297 1.00 98.06 194 ASN A CA 1
ATOM 1511 C C . ASN A 1 194 ? 6.093 -2.190 -24.018 1.00 98.06 194 ASN A C 1
ATOM 1513 O O . ASN A 1 194 ? 6.566 -2.412 -25.133 1.00 98.06 194 ASN A O 1
ATOM 1517 N N . VAL A 1 195 ? 6.273 -1.027 -23.384 1.00 98.12 195 VAL A N 1
ATOM 1518 C CA . VAL A 1 195 ? 7.106 0.057 -23.928 1.00 98.12 195 VAL A CA 1
ATOM 1519 C C . VAL A 1 195 ? 8.565 -0.391 -24.049 1.00 98.12 195 VAL A C 1
ATOM 1521 O O . VAL A 1 195 ? 9.132 -0.290 -25.137 1.00 98.12 195 VAL A O 1
ATOM 1524 N N . LEU A 1 196 ? 9.139 -0.963 -22.986 1.00 98.12 196 LEU A N 1
ATOM 1525 C CA . LEU A 1 196 ? 10.523 -1.455 -22.990 1.00 98.12 196 LEU A CA 1
ATOM 1526 C C . LEU A 1 196 ? 10.736 -2.570 -24.024 1.00 98.12 196 LEU A C 1
ATOM 1528 O O . LEU A 1 196 ? 11.715 -2.562 -24.763 1.00 98.12 196 LEU A O 1
ATOM 1532 N N . ARG A 1 197 ? 9.788 -3.506 -24.145 1.00 97.75 197 ARG A N 1
ATOM 1533 C CA . ARG A 1 197 ? 9.845 -4.586 -25.144 1.00 97.75 197 ARG A CA 1
ATOM 1534 C C . ARG A 1 197 ? 9.766 -4.063 -26.576 1.00 97.75 197 ARG A C 1
ATOM 1536 O O . ARG A 1 197 ? 10.455 -4.589 -27.444 1.00 97.75 197 ARG A O 1
ATOM 1543 N N . ARG A 1 198 ? 8.951 -3.035 -26.838 1.00 98.19 198 ARG A N 1
ATOM 1544 C CA . ARG A 1 198 ? 8.895 -2.393 -28.161 1.00 98.19 198 ARG A CA 1
ATOM 1545 C C . ARG A 1 198 ? 10.219 -1.701 -28.496 1.00 98.19 198 ARG A C 1
ATOM 1547 O O . ARG A 1 198 ? 10.681 -1.829 -29.624 1.00 98.19 198 ARG A O 1
ATOM 1554 N N . GLN A 1 199 ? 10.826 -1.004 -27.534 1.00 97.94 199 GLN A N 1
ATOM 1555 C CA . GLN A 1 199 ? 12.144 -0.384 -27.713 1.00 97.94 199 GLN A CA 1
ATOM 1556 C C . GLN A 1 199 ? 13.220 -1.437 -27.989 1.00 97.94 199 GLN A C 1
ATOM 1558 O O . GLN A 1 199 ? 13.992 -1.289 -28.931 1.00 97.94 199 GLN A O 1
ATOM 1563 N N . LEU A 1 200 ? 13.208 -2.544 -27.242 1.00 98.12 200 LEU A N 1
ATOM 1564 C CA . LEU A 1 200 ? 14.126 -3.660 -27.457 1.00 98.12 200 LEU A CA 1
ATOM 1565 C C . LEU A 1 200 ? 13.988 -4.243 -28.871 1.00 98.12 200 LEU A C 1
ATOM 1567 O O . LEU A 1 200 ? 14.986 -4.395 -29.565 1.00 98.12 200 LEU A O 1
ATOM 1571 N N . ALA A 1 201 ? 12.756 -4.482 -29.333 1.00 97.75 201 ALA A N 1
ATOM 1572 C CA . ALA A 1 201 ? 12.506 -4.972 -30.689 1.00 97.75 201 ALA A CA 1
ATOM 1573 C C . ALA A 1 201 ? 13.032 -4.008 -31.770 1.00 97.75 201 ALA A C 1
ATOM 1575 O O . ALA A 1 201 ? 13.582 -4.450 -32.776 1.00 97.75 201 ALA A O 1
ATOM 1576 N N . GLN A 1 202 ? 12.912 -2.695 -31.551 1.00 98.06 202 GLN A N 1
ATOM 1577 C CA . GLN A 1 202 ? 13.461 -1.683 -32.455 1.00 98.06 202 GLN A CA 1
ATOM 1578 C C . GLN A 1 202 ? 15.001 -1.693 -32.464 1.00 98.06 202 GLN A C 1
ATOM 1580 O O . GLN A 1 202 ? 15.615 -1.579 -33.526 1.00 98.06 202 GLN A O 1
ATOM 1585 N N . VAL A 1 203 ? 15.644 -1.853 -31.304 1.00 97.88 203 VAL A N 1
ATOM 1586 C CA . VAL A 1 203 ? 17.107 -1.992 -31.202 1.00 97.88 203 VAL A CA 1
ATOM 1587 C C . VAL A 1 203 ? 17.590 -3.271 -31.896 1.00 97.88 203 VAL A C 1
ATOM 1589 O O . VAL A 1 203 ? 18.571 -3.228 -32.643 1.00 97.88 203 VAL A O 1
ATOM 1592 N N . ASP A 1 204 ? 16.880 -4.386 -31.718 1.00 97.00 204 ASP A N 1
ATOM 1593 C CA . ASP A 1 204 ? 17.176 -5.668 -32.368 1.00 97.00 204 ASP A CA 1
ATOM 1594 C C . ASP A 1 204 ? 17.067 -5.575 -33.895 1.00 97.00 204 ASP A C 1
ATOM 1596 O O . ASP A 1 204 ? 17.931 -6.078 -34.625 1.00 97.00 204 ASP A O 1
ATOM 1600 N N . GLU A 1 205 ? 16.044 -4.879 -34.393 1.00 97.50 205 GLU A N 1
ATOM 1601 C CA . GLU A 1 205 ? 15.886 -4.601 -35.817 1.00 97.50 205 GLU A CA 1
ATOM 1602 C C . GLU A 1 205 ? 17.053 -3.758 -36.353 1.00 97.50 205 GLU A C 1
ATOM 1604 O O . GLU A 1 205 ? 17.685 -4.137 -37.343 1.00 97.50 205 GLU A O 1
ATOM 1609 N N . ASN A 1 206 ? 17.415 -2.673 -35.663 1.00 95.94 206 ASN A N 1
ATOM 1610 C CA . ASN A 1 206 ? 18.540 -1.815 -36.045 1.00 95.94 206 ASN A CA 1
ATOM 1611 C C . ASN A 1 206 ? 19.880 -2.572 -36.049 1.00 95.94 206 ASN A C 1
ATOM 1613 O O . ASN A 1 206 ? 20.715 -2.369 -36.934 1.00 95.94 206 ASN A O 1
ATOM 1617 N N . LEU A 1 207 ? 20.101 -3.476 -35.089 1.00 96.06 207 LEU A N 1
ATOM 1618 C CA . LEU A 1 207 ? 21.277 -4.351 -35.068 1.00 96.06 207 LEU A CA 1
ATOM 1619 C C . LEU A 1 207 ? 21.309 -5.295 -36.275 1.00 96.06 207 LEU A C 1
ATOM 1621 O O . LEU A 1 207 ? 22.367 -5.480 -36.885 1.00 96.06 207 LEU A O 1
ATOM 1625 N N . SER A 1 208 ? 20.163 -5.871 -36.641 1.00 95.06 208 SER A N 1
ATOM 1626 C CA . SER A 1 208 ? 20.029 -6.742 -37.814 1.00 95.06 208 SER A CA 1
ATOM 1627 C C . SER A 1 208 ? 20.299 -5.990 -39.124 1.00 95.06 208 SER A C 1
ATOM 1629 O O . SER A 1 208 ? 21.072 -6.454 -39.975 1.00 95.06 208 SER A O 1
ATOM 1631 N N . GLN A 1 209 ? 19.742 -4.784 -39.262 1.00 94.56 209 GLN A N 1
ATOM 1632 C CA . GLN A 1 209 ? 19.981 -3.908 -40.410 1.00 94.56 209 GLN A CA 1
ATOM 1633 C C . GLN A 1 209 ? 21.462 -3.518 -40.511 1.00 94.56 209 GLN A C 1
ATOM 1635 O O . GLN A 1 209 ? 22.071 -3.697 -41.565 1.00 94.56 209 GLN A O 1
ATOM 1640 N N . ASN A 1 210 ? 22.088 -3.093 -39.408 1.00 93.56 210 ASN A N 1
ATOM 1641 C CA . ASN A 1 210 ? 23.514 -2.753 -39.386 1.00 93.56 210 ASN A CA 1
ATOM 1642 C C . ASN A 1 210 ? 24.409 -3.936 -39.753 1.00 93.56 210 ASN A C 1
ATOM 1644 O O . ASN A 1 210 ? 25.373 -3.768 -40.498 1.00 93.56 210 ASN A O 1
ATOM 1648 N N . LYS A 1 211 ? 24.084 -5.148 -39.288 1.00 91.12 211 LYS A N 1
ATOM 1649 C CA . LYS A 1 211 ? 24.805 -6.364 -39.685 1.00 91.12 211 LYS A CA 1
ATOM 1650 C C . LYS A 1 211 ? 24.706 -6.606 -41.194 1.00 91.12 211 LYS A C 1
ATOM 1652 O O . LYS A 1 211 ? 25.710 -6.956 -41.811 1.00 91.12 211 LYS A O 1
ATOM 1657 N N . THR A 1 212 ? 23.531 -6.388 -41.778 1.00 91.38 212 THR A N 1
ATOM 1658 C CA . THR A 1 212 ? 23.291 -6.541 -43.220 1.00 91.38 212 THR A CA 1
ATOM 1659 C C . THR A 1 212 ? 24.067 -5.501 -44.033 1.00 91.38 212 THR A C 1
ATOM 1661 O O . THR A 1 212 ? 24.779 -5.864 -44.967 1.00 91.38 212 THR A O 1
ATOM 1664 N N . ILE A 1 213 ? 24.010 -4.224 -43.641 1.00 88.50 213 ILE A N 1
ATOM 1665 C CA . ILE A 1 213 ? 24.749 -3.132 -44.299 1.00 88.50 213 ILE A CA 1
ATOM 1666 C C . ILE A 1 213 ? 26.259 -3.360 -44.181 1.00 88.50 213 ILE A C 1
ATOM 1668 O O . ILE A 1 213 ? 26.990 -3.203 -45.156 1.00 88.50 213 ILE A O 1
ATOM 1672 N N . LEU A 1 214 ? 26.738 -3.781 -43.007 1.00 88.75 214 LEU A N 1
ATOM 1673 C CA . LEU A 1 214 ? 28.147 -4.096 -42.796 1.00 88.75 214 LEU A CA 1
ATOM 1674 C C . LEU A 1 214 ? 28.601 -5.237 -43.711 1.00 88.75 214 LEU A C 1
ATOM 1676 O O . LEU A 1 214 ? 29.645 -5.122 -44.340 1.00 88.75 214 LEU A O 1
ATOM 1680 N N . GLN A 1 215 ? 27.817 -6.312 -43.836 1.00 85.12 215 GLN A N 1
ATOM 1681 C CA . GLN A 1 215 ? 28.127 -7.389 -44.779 1.00 85.12 215 GLN A CA 1
ATOM 1682 C C . GLN A 1 215 ? 28.207 -6.864 -46.217 1.00 85.12 215 GLN A C 1
ATOM 1684 O O . GLN A 1 215 ? 29.191 -7.134 -46.896 1.00 85.12 215 GLN A O 1
ATOM 1689 N N . GLN A 1 216 ? 27.240 -6.059 -46.663 1.00 83.12 216 GLN A N 1
ATOM 1690 C CA . GLN A 1 216 ? 27.249 -5.472 -48.008 1.00 83.12 216 GLN A CA 1
ATOM 1691 C C . GLN A 1 216 ? 28.471 -4.573 -48.256 1.00 83.12 216 GLN A C 1
ATOM 1693 O O . GLN A 1 216 ? 29.093 -4.676 -49.310 1.00 83.12 216 GLN A O 1
ATOM 1698 N N . ALA A 1 217 ? 28.856 -3.745 -47.279 1.00 79.00 217 ALA A N 1
ATOM 1699 C CA . ALA A 1 217 ? 30.034 -2.883 -47.370 1.00 79.00 217 ALA A CA 1
ATOM 1700 C C . ALA A 1 217 ? 31.343 -3.689 -47.451 1.00 79.00 217 ALA A C 1
ATOM 1702 O O . ALA A 1 217 ? 32.261 -3.300 -48.166 1.00 79.00 217 ALA A O 1
ATOM 1703 N N . LEU A 1 218 ? 31.431 -4.828 -46.755 1.00 73.62 218 LEU A N 1
ATOM 1704 C CA . LEU A 1 218 ? 32.598 -5.712 -46.829 1.00 73.62 218 LEU A CA 1
ATOM 1705 C C . LEU A 1 218 ? 32.641 -6.560 -48.115 1.00 73.62 218 LEU A C 1
ATOM 1707 O O . LEU A 1 218 ? 33.723 -6.998 -48.494 1.00 73.62 218 LEU A O 1
ATOM 1711 N N . TYR A 1 219 ? 31.506 -6.781 -48.787 1.00 66.88 219 TYR A N 1
ATOM 1712 C CA . TYR A 1 219 ? 31.415 -7.537 -50.046 1.00 66.88 219 TYR A CA 1
ATOM 1713 C C . TYR A 1 219 ? 31.616 -6.685 -51.313 1.00 66.88 219 TYR A C 1
ATOM 1715 O O . TYR A 1 219 ? 31.402 -7.191 -52.416 1.00 66.88 219 TYR A O 1
ATOM 1723 N N . MET A 1 220 ? 32.048 -5.421 -51.208 1.00 50.94 220 MET A N 1
ATOM 1724 C CA . MET A 1 220 ? 32.378 -4.634 -52.400 1.00 50.94 220 MET A CA 1
ATOM 1725 C C . MET A 1 220 ? 33.595 -5.274 -53.106 1.00 50.94 220 MET A C 1
ATOM 1727 O O . MET A 1 220 ? 34.662 -5.341 -52.493 1.00 50.94 220 MET A O 1
ATOM 1731 N N . PRO A 1 221 ? 33.475 -5.782 -54.353 1.00 49.22 221 PRO A N 1
ATOM 1732 C CA . PRO A 1 221 ? 34.556 -6.518 -54.999 1.00 49.22 221 PRO A CA 1
ATOM 1733 C C . PRO A 1 221 ? 35.731 -5.576 -55.260 1.00 49.22 221 PRO A C 1
ATOM 1735 O O . PRO A 1 221 ? 35.669 -4.734 -56.153 1.00 49.22 221 PRO A O 1
ATOM 1738 N N . SER A 1 222 ? 36.808 -5.711 -54.490 1.00 49.34 222 SER A N 1
ATOM 1739 C CA . SER A 1 222 ? 38.083 -5.063 -54.804 1.00 49.34 222 SER A CA 1
ATOM 1740 C C . SER A 1 222 ? 38.876 -5.814 -55.876 1.00 49.34 222 SER A C 1
ATOM 1742 O O . SER A 1 222 ? 39.829 -5.256 -56.396 1.00 49.34 222 SER A O 1
ATOM 1744 N N . ASP A 1 223 ? 38.459 -7.021 -56.272 1.00 40.84 223 ASP A N 1
ATOM 1745 C CA . ASP A 1 223 ? 39.174 -7.840 -57.254 1.00 40.84 223 ASP A CA 1
ATOM 1746 C C . ASP A 1 223 ? 38.211 -8.492 -58.249 1.00 40.84 223 ASP A C 1
ATOM 1748 O O . ASP A 1 223 ? 37.879 -9.674 -58.187 1.00 40.84 223 ASP A O 1
ATOM 1752 N N . GLY A 1 224 ? 37.739 -7.692 -59.198 1.00 37.62 224 GLY A N 1
ATOM 1753 C CA . GLY A 1 224 ? 37.014 -8.172 -60.365 1.00 37.62 224 GLY A CA 1
ATOM 1754 C C . GLY A 1 224 ? 37.446 -7.373 -61.578 1.00 37.62 224 GLY A C 1
ATOM 1755 O O . GLY A 1 224 ? 36.906 -6.304 -61.841 1.00 37.62 224 GLY A O 1
ATOM 1756 N N . SER A 1 225 ? 38.438 -7.871 -62.317 1.00 37.75 225 SER A N 1
ATOM 1757 C CA . SER A 1 225 ? 38.777 -7.334 -63.635 1.00 37.75 225 SER A CA 1
ATOM 1758 C C . SER A 1 225 ? 37.505 -7.325 -64.493 1.00 37.75 225 SER A C 1
ATOM 1760 O O . SER A 1 225 ? 36.948 -8.384 -64.786 1.00 37.75 225 SER A O 1
ATOM 1762 N N . VAL A 1 226 ? 37.008 -6.136 -64.847 1.00 36.31 226 VAL A N 1
ATOM 1763 C CA . VAL A 1 226 ? 35.818 -5.958 -65.689 1.00 36.31 226 VAL A CA 1
ATOM 1764 C C . VAL A 1 226 ? 36.141 -6.490 -67.088 1.00 36.31 226 VAL A C 1
ATOM 1766 O O . VAL A 1 226 ? 36.649 -5.768 -67.944 1.00 36.31 226 VAL A O 1
ATOM 1769 N N . LYS A 1 227 ? 35.888 -7.780 -67.338 1.00 32.38 227 LYS A N 1
ATOM 1770 C CA . LYS A 1 227 ? 36.000 -8.366 -68.677 1.00 32.38 227 LYS A CA 1
ATOM 1771 C C . LYS A 1 227 ? 34.713 -8.103 -69.464 1.00 32.38 227 LYS A C 1
ATOM 1773 O O . LYS A 1 227 ? 33.715 -8.789 -69.302 1.00 32.38 227 LYS A O 1
ATOM 1778 N N . SER A 1 228 ? 34.820 -7.096 -70.330 1.00 30.78 228 SER A N 1
ATOM 1779 C CA . SER A 1 228 ? 33.967 -6.729 -71.469 1.00 30.78 228 SER A CA 1
ATOM 1780 C C . SER A 1 228 ? 32.503 -6.365 -71.190 1.00 30.78 228 SER A C 1
ATOM 1782 O O . SER A 1 228 ? 31.664 -7.215 -70.910 1.00 30.78 228 SER A O 1
ATOM 1784 N N . VAL A 1 229 ? 32.177 -5.094 -71.435 1.00 33.81 229 VAL A N 1
ATOM 1785 C CA . VAL A 1 229 ? 30.824 -4.663 -71.799 1.00 33.81 229 VAL A CA 1
ATOM 1786 C C . VAL A 1 229 ? 30.756 -4.653 -73.325 1.00 33.81 229 VAL A C 1
ATOM 1788 O O . VAL A 1 229 ? 31.428 -3.850 -73.970 1.00 33.81 229 VAL A O 1
ATOM 1791 N N . ILE A 1 230 ? 29.964 -5.552 -73.911 1.00 31.50 230 ILE A N 1
ATOM 1792 C CA . ILE A 1 230 ? 29.574 -5.467 -75.322 1.00 31.50 230 ILE A CA 1
ATOM 1793 C C . ILE A 1 230 ? 28.392 -4.500 -75.383 1.00 31.50 230 ILE A C 1
ATOM 1795 O O . ILE A 1 230 ? 27.250 -4.879 -75.130 1.00 31.50 230 ILE A O 1
ATOM 1799 N N . ALA A 1 231 ? 28.666 -3.235 -75.693 1.00 32.47 231 ALA A N 1
ATOM 1800 C CA . ALA A 1 231 ? 27.619 -2.287 -76.039 1.00 32.47 231 ALA A CA 1
ATOM 1801 C C . ALA A 1 231 ? 27.172 -2.568 -77.482 1.00 32.47 231 ALA A C 1
ATOM 1803 O O . ALA A 1 231 ? 27.879 -2.240 -78.435 1.00 32.47 231 ALA A O 1
ATOM 1804 N N . LYS A 1 232 ? 26.000 -3.191 -77.651 1.00 27.00 232 LYS A N 1
ATOM 1805 C CA . LYS A 1 232 ? 25.269 -3.107 -78.918 1.00 27.00 232 LYS A CA 1
ATOM 1806 C C . LYS A 1 232 ? 24.718 -1.686 -79.016 1.00 27.00 232 LYS A C 1
ATOM 1808 O O . LYS A 1 232 ? 23.825 -1.319 -78.259 1.00 27.00 232 LYS A O 1
ATOM 1813 N N . ALA A 1 233 ? 25.307 -0.890 -79.903 1.00 29.58 233 ALA A N 1
ATOM 1814 C CA . ALA A 1 233 ? 24.742 0.379 -80.325 1.00 29.58 233 ALA A CA 1
ATOM 1815 C C . ALA A 1 233 ? 23.421 0.087 -81.044 1.00 29.58 233 ALA A C 1
ATOM 1817 O O . ALA A 1 233 ? 23.434 -0.547 -82.098 1.00 29.58 233 ALA A O 1
ATOM 1818 N N . ASP A 1 234 ? 22.302 0.514 -80.461 1.00 27.06 234 ASP A N 1
ATOM 1819 C CA . ASP A 1 234 ? 21.042 0.609 -81.185 1.00 27.06 234 ASP A CA 1
ATOM 1820 C C . ASP A 1 234 ? 20.688 2.083 -81.373 1.00 27.06 234 ASP A C 1
ATOM 1822 O O . ASP A 1 234 ? 20.801 2.917 -80.471 1.00 27.06 234 ASP A O 1
ATOM 1826 N N . ASN A 1 235 ? 20.373 2.393 -82.617 1.00 35.12 235 ASN A N 1
ATOM 1827 C CA . ASN A 1 235 ? 20.326 3.714 -83.202 1.00 35.12 235 ASN A CA 1
ATOM 1828 C C . ASN A 1 235 ? 18.987 4.376 -82.854 1.00 35.12 235 ASN A C 1
ATOM 1830 O O . ASN A 1 235 ? 17.939 3.866 -83.243 1.00 35.12 235 ASN A O 1
ATOM 1834 N N . ARG A 1 236 ? 18.985 5.538 -82.187 1.00 27.33 236 ARG A N 1
ATOM 1835 C CA . ARG A 1 236 ? 17.798 6.412 -82.149 1.00 27.33 236 ARG A CA 1
ATOM 1836 C C . ARG A 1 236 ? 18.173 7.860 -82.445 1.00 27.33 236 ARG A C 1
ATOM 1838 O O . ARG A 1 236 ? 18.567 8.624 -81.574 1.00 27.33 236 ARG A O 1
ATOM 1845 N N . MET A 1 237 ? 18.011 8.190 -83.723 1.00 29.80 237 MET A N 1
ATOM 1846 C CA . MET A 1 237 ? 17.748 9.525 -84.256 1.00 29.80 237 MET A CA 1
ATOM 1847 C C . MET A 1 237 ? 16.370 10.011 -83.793 1.00 29.80 237 MET A C 1
ATOM 1849 O O . MET A 1 237 ? 15.407 9.270 -83.983 1.00 29.80 237 MET A O 1
ATOM 1853 N N . THR A 1 238 ? 16.291 11.226 -83.237 1.00 26.31 238 THR A N 1
ATOM 1854 C CA . THR A 1 238 ? 15.222 12.269 -83.298 1.00 26.31 238 THR A CA 1
ATOM 1855 C C . THR A 1 238 ? 15.330 13.136 -82.033 1.00 26.31 238 THR A C 1
ATOM 1857 O O . THR A 1 238 ? 15.387 12.594 -80.939 1.00 26.31 238 THR A O 1
ATOM 1860 N N . GLY A 1 239 ? 15.400 14.466 -82.056 1.00 24.95 239 GLY A N 1
ATOM 1861 C CA . GLY A 1 239 ? 15.403 15.464 -83.122 1.00 24.95 239 GLY A CA 1
ATOM 1862 C C . GLY A 1 239 ? 15.706 16.853 -82.519 1.00 24.95 239 GLY A C 1
ATOM 1863 O O . GLY A 1 239 ? 15.615 17.017 -81.306 1.00 24.95 239 GLY A O 1
ATOM 1864 N N . GLU A 1 240 ? 16.067 17.801 -83.396 1.00 27.23 240 GLU A N 1
ATOM 1865 C CA . GLU A 1 240 ? 15.909 19.270 -83.257 1.00 27.23 240 GLU A CA 1
ATOM 1866 C C . GLU A 1 240 ? 16.747 19.926 -82.134 1.00 27.23 240 GLU A C 1
ATOM 1868 O O . GLU A 1 240 ? 16.373 19.952 -80.971 1.00 27.23 240 GLU A O 1
ATOM 1873 N N . GLN A 1 241 ? 17.973 20.419 -82.347 1.00 31.02 241 GLN A N 1
ATOM 1874 C CA . GLN A 1 241 ? 18.414 21.508 -83.235 1.00 31.02 241 GLN A CA 1
ATOM 1875 C C . GLN A 1 241 ? 17.460 22.710 -83.349 1.00 31.02 241 GLN A C 1
ATOM 1877 O O . GLN A 1 241 ? 16.595 22.773 -84.216 1.00 31.02 241 GLN A O 1
ATOM 1882 N N . SER A 1 242 ? 17.754 23.746 -82.562 1.00 30.42 242 SER A N 1
ATOM 1883 C CA . SER A 1 242 ? 17.802 25.121 -83.065 1.00 30.42 242 SER A CA 1
ATOM 1884 C C . SER A 1 242 ? 18.933 25.883 -82.375 1.00 30.42 242 SER A C 1
ATOM 1886 O O . SER A 1 242 ? 19.019 25.953 -81.151 1.00 30.42 242 SER A O 1
ATOM 1888 N N . SER A 1 243 ? 19.836 26.408 -83.197 1.00 28.61 243 SER A N 1
ATOM 1889 C CA . SER A 1 243 ? 20.923 27.323 -82.855 1.00 28.61 243 SER A CA 1
ATOM 1890 C C . SER A 1 243 ? 20.731 28.586 -83.685 1.00 28.61 243 SER A C 1
ATOM 1892 O O . SER A 1 243 ? 20.456 28.441 -84.870 1.00 28.61 243 SER A O 1
ATOM 1894 N N . GLN A 1 244 ? 20.912 29.765 -83.079 1.00 26.05 244 GLN A N 1
ATOM 1895 C CA . GLN A 1 244 ? 21.290 31.082 -83.651 1.00 26.05 244 GLN A CA 1
ATOM 1896 C C . GLN A 1 244 ? 20.754 32.173 -82.709 1.00 26.05 244 GLN A C 1
ATOM 1898 O O . GLN A 1 244 ? 19.677 32.004 -82.156 1.00 26.05 244 GLN A O 1
ATOM 1903 N N . ALA A 1 245 ? 21.376 33.317 -82.444 1.00 25.86 245 ALA A N 1
ATOM 1904 C CA . ALA A 1 245 ? 22.646 33.975 -82.769 1.00 25.86 245 ALA A CA 1
ATOM 1905 C C . ALA A 1 245 ? 22.852 34.992 -81.603 1.00 25.86 245 ALA A C 1
ATOM 1907 O O . ALA A 1 245 ? 21.880 35.359 -80.953 1.00 25.86 245 ALA A O 1
ATOM 1908 N N . GLY A 1 246 ? 24.039 35.399 -81.163 1.00 25.28 246 GLY A N 1
ATOM 1909 C CA . GLY A 1 246 ? 24.977 36.251 -81.880 1.00 25.28 246 GLY A CA 1
ATOM 1910 C C . GLY A 1 246 ? 25.605 37.250 -80.890 1.00 25.28 246 GLY A C 1
ATOM 1911 O O . GLY A 1 246 ? 24.897 37.923 -80.155 1.00 25.28 246 GLY A O 1
ATOM 1912 N N . GLU A 1 247 ? 26.936 37.288 -80.915 1.00 26.19 247 GLU A N 1
ATOM 1913 C CA . GLU A 1 247 ? 27.833 38.434 -80.695 1.00 26.19 247 GLU A CA 1
ATOM 1914 C C . GLU A 1 247 ? 28.101 39.061 -79.307 1.00 26.19 247 GLU A C 1
ATOM 1916 O O . GLU A 1 247 ? 2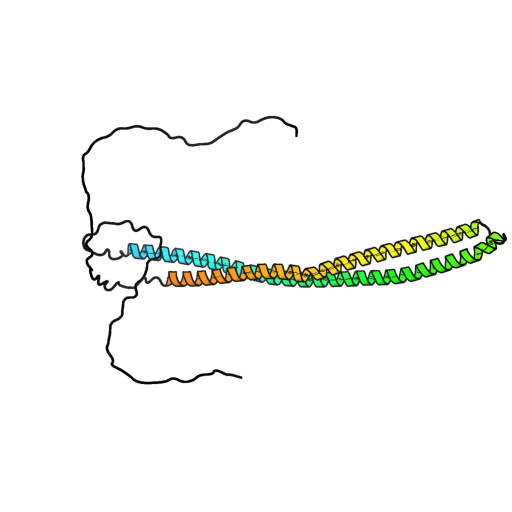7.272 39.204 -78.417 1.00 26.19 247 GLU A O 1
ATOM 1921 N N . ALA A 1 248 ? 29.389 39.398 -79.184 1.00 27.86 248 ALA A N 1
ATOM 1922 C CA . ALA A 1 248 ? 30.176 39.891 -78.064 1.00 27.86 248 ALA A CA 1
ATOM 1923 C C . ALA A 1 248 ? 29.794 41.297 -77.555 1.00 27.86 248 ALA A C 1
ATOM 1925 O O . ALA A 1 248 ? 29.401 42.152 -78.337 1.00 27.86 248 ALA A O 1
ATOM 1926 N N . ASN A 1 249 ? 30.110 41.624 -76.293 1.00 26.41 249 ASN A N 1
ATOM 1927 C CA . ASN A 1 249 ? 31.373 42.284 -75.902 1.00 26.41 249 ASN A CA 1
ATOM 1928 C C . ASN A 1 249 ? 31.262 43.025 -74.540 1.00 26.41 249 ASN A C 1
ATOM 1930 O O . ASN A 1 249 ? 30.263 43.667 -74.256 1.00 26.41 249 ASN A O 1
ATOM 1934 N N . SER A 1 250 ? 32.363 42.985 -73.776 1.00 27.94 250 SER A N 1
ATOM 1935 C CA . SER A 1 250 ? 32.881 43.984 -72.813 1.00 27.94 250 SER A CA 1
ATOM 1936 C C . SER A 1 250 ? 32.083 44.452 -71.576 1.00 27.94 250 SER A C 1
ATOM 1938 O O . SER A 1 250 ? 31.079 45.141 -71.658 1.00 27.94 250 SER A O 1
ATOM 1940 N N . GLN A 1 251 ? 32.694 44.164 -70.415 1.00 29.53 251 GLN A N 1
ATOM 1941 C CA . GLN A 1 251 ? 33.008 45.067 -69.287 1.00 29.53 251 GLN A CA 1
ATOM 1942 C C . GLN A 1 251 ? 32.025 46.203 -68.931 1.00 29.53 251 GLN A C 1
ATOM 1944 O O . GLN A 1 251 ? 31.943 47.181 -69.660 1.00 29.53 251 GLN A O 1
ATOM 1949 N N . GLN A 1 252 ? 31.485 46.183 -67.699 1.00 31.44 252 GLN A N 1
ATOM 1950 C CA . GLN A 1 252 ? 31.679 47.261 -66.703 1.00 31.44 252 GLN A CA 1
ATOM 1951 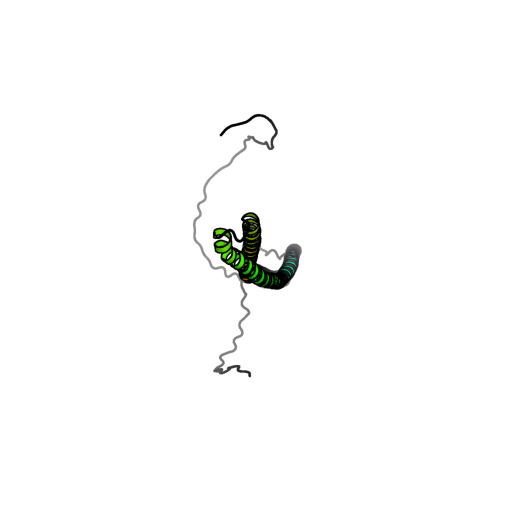C C . GLN A 1 252 ? 31.029 46.954 -65.333 1.00 31.44 252 GLN A C 1
ATOM 1953 O O . GLN A 1 252 ? 29.846 46.659 -65.215 1.00 31.44 252 GLN A O 1
ATOM 1958 N N . THR A 1 253 ? 31.884 47.017 -64.308 1.00 26.75 253 THR A N 1
ATOM 1959 C CA . THR A 1 253 ? 31.702 47.559 -62.944 1.00 26.75 253 THR A CA 1
ATOM 1960 C C . THR A 1 253 ? 30.304 47.974 -62.458 1.00 26.75 253 THR A C 1
ATOM 1962 O O . THR A 1 253 ? 29.707 48.882 -63.023 1.00 26.75 253 THR A O 1
ATOM 1965 N N . ALA A 1 254 ? 29.898 47.472 -61.282 1.00 28.92 254 ALA A N 1
ATOM 1966 C CA . ALA A 1 254 ? 29.863 48.219 -60.003 1.00 28.92 254 ALA A CA 1
ATOM 1967 C C . ALA A 1 254 ? 28.989 47.465 -58.965 1.00 28.92 254 ALA A C 1
ATOM 1969 O O . ALA A 1 254 ? 27.821 47.201 -59.208 1.00 28.92 254 ALA A O 1
ATOM 1970 N N . THR A 1 255 ? 29.574 46.881 -57.915 1.00 27.31 255 THR A N 1
ATOM 1971 C CA . THR A 1 255 ? 29.710 47.412 -56.535 1.00 27.31 255 THR A CA 1
ATOM 1972 C C . THR A 1 255 ? 28.436 47.340 -55.676 1.00 27.31 255 THR A C 1
ATOM 1974 O O . THR A 1 255 ? 27.402 47.885 -56.042 1.00 27.31 255 THR A O 1
ATOM 1977 N N . THR A 1 256 ? 28.615 46.827 -54.444 1.00 29.70 256 THR A N 1
ATOM 1978 C CA . THR A 1 256 ? 27.957 47.259 -53.181 1.00 29.70 256 THR A CA 1
ATOM 1979 C C . THR A 1 256 ? 27.009 46.247 -52.516 1.00 29.70 256 THR A C 1
ATOM 1981 O O . THR A 1 256 ? 25.806 46.284 -52.738 1.00 29.70 256 THR A O 1
ATOM 1984 N N . ARG A 1 257 ? 27.534 45.412 -51.600 1.00 28.86 257 ARG A N 1
ATOM 1985 C CA . ARG A 1 257 ? 27.362 45.546 -50.127 1.00 28.86 257 ARG A CA 1
ATOM 1986 C C . ARG A 1 257 ? 27.917 44.323 -49.379 1.00 28.86 257 ARG A C 1
ATOM 1988 O O . ARG A 1 257 ? 27.299 43.267 -49.334 1.00 28.86 257 ARG A O 1
ATOM 1995 N N . LEU A 1 258 ? 29.062 44.526 -48.728 1.00 28.73 258 LEU A N 1
ATOM 1996 C CA . LEU A 1 258 ? 29.285 44.041 -47.359 1.00 28.73 258 LEU A CA 1
ATOM 1997 C C . LEU A 1 258 ? 28.296 44.824 -46.463 1.00 28.73 258 LEU A C 1
ATOM 1999 O O . LEU A 1 258 ? 27.977 45.969 -46.778 1.00 28.73 258 LEU A O 1
ATOM 2003 N N . ILE A 1 259 ? 27.722 44.263 -45.402 1.00 34.34 259 ILE A N 1
ATOM 2004 C CA . ILE A 1 259 ? 28.324 44.251 -44.065 1.00 34.34 259 ILE A CA 1
ATOM 2005 C C . ILE A 1 259 ? 27.549 43.257 -43.182 1.00 34.34 259 ILE A C 1
ATOM 2007 O O . ILE A 1 259 ? 26.319 43.203 -43.197 1.00 34.34 259 ILE A O 1
ATOM 2011 N N . SER A 1 260 ? 28.340 42.494 -42.432 1.00 29.73 260 SER A N 1
ATOM 2012 C CA . SER A 1 260 ? 27.998 41.597 -41.332 1.00 29.73 260 SER A CA 1
ATOM 2013 C C . SER A 1 260 ? 27.784 42.362 -40.015 1.00 29.73 260 SER A C 1
ATOM 2015 O O . SER A 1 260 ? 28.270 43.474 -39.852 1.00 29.73 260 SER A O 1
ATOM 2017 N N . ASP A 1 261 ? 27.169 41.659 -39.066 1.00 30.27 261 ASP A N 1
ATOM 2018 C CA . ASP A 1 261 ? 27.295 41.791 -37.606 1.00 30.27 261 ASP A CA 1
ATOM 2019 C C . ASP A 1 261 ? 26.479 42.832 -36.813 1.00 30.27 261 ASP A C 1
ATOM 2021 O O . ASP A 1 261 ? 26.789 44.014 -36.762 1.00 30.27 261 ASP A O 1
ATOM 2025 N N . LYS A 1 262 ? 25.474 42.280 -36.105 1.00 33.81 262 LYS A N 1
ATOM 2026 C CA . LYS A 1 262 ? 25.403 42.079 -34.632 1.00 33.81 262 LYS A CA 1
ATOM 2027 C C . LYS A 1 262 ? 25.458 43.304 -33.668 1.00 33.81 262 LYS A C 1
ATOM 2029 O O . LYS A 1 262 ? 25.752 44.415 -34.073 1.00 33.81 262 LYS A O 1
ATOM 2034 N N . PRO A 1 263 ? 25.018 43.125 -32.397 1.00 51.91 263 PRO A N 1
ATOM 2035 C CA . PRO A 1 263 ? 24.067 44.002 -31.694 1.00 51.91 263 PRO A CA 1
ATOM 2036 C C . PRO A 1 263 ? 24.738 44.877 -30.615 1.00 51.91 263 PRO A C 1
ATOM 2038 O O . PRO A 1 263 ? 25.941 44.745 -30.428 1.00 51.91 263 PRO A O 1
ATOM 2041 N N . VAL A 1 264 ? 23.959 45.678 -29.854 1.00 33.34 264 VAL A N 1
ATOM 2042 C CA . VAL A 1 264 ? 24.031 45.820 -28.368 1.00 33.34 264 VAL A CA 1
ATOM 2043 C C . VAL A 1 264 ? 23.146 46.965 -27.804 1.00 33.34 264 VAL A C 1
ATOM 2045 O O . VAL A 1 264 ? 23.169 48.080 -28.305 1.00 33.34 264 VAL A O 1
ATOM 2048 N N . ALA A 1 265 ? 22.443 46.622 -26.710 1.00 33.09 265 ALA A N 1
ATOM 2049 C CA . ALA A 1 265 ? 22.033 47.365 -25.494 1.00 33.09 265 ALA A CA 1
ATOM 2050 C C . ALA A 1 265 ? 21.136 48.627 -25.474 1.00 33.09 265 ALA A C 1
ATOM 2052 O O . ALA A 1 265 ? 21.255 49.553 -26.264 1.00 33.09 265 ALA A O 1
ATOM 2053 N N . GLY A 1 266 ? 20.339 48.669 -24.390 1.00 33.75 266 GLY A N 1
ATOM 2054 C CA . GLY A 1 266 ? 19.633 49.828 -23.817 1.00 33.75 266 GLY A CA 1
ATOM 2055 C C . GLY A 1 266 ? 18.199 49.452 -23.406 1.00 33.75 266 GLY A C 1
ATOM 2056 O O . GLY A 1 266 ? 17.310 49.538 -24.235 1.00 33.75 266 GLY A O 1
ATOM 2057 N N . MET A 1 267 ? 17.912 48.768 -22.289 1.00 33.84 267 MET A N 1
ATOM 2058 C CA . MET A 1 267 ? 17.980 49.172 -20.870 1.00 33.84 267 MET A CA 1
ATOM 2059 C C . MET A 1 267 ? 16.866 50.165 -20.446 1.00 33.84 267 MET A C 1
ATOM 2061 O O . MET A 1 267 ? 16.885 51.311 -20.872 1.00 33.84 267 MET A O 1
ATOM 2065 N N . HIS A 1 268 ? 15.995 49.699 -19.522 1.00 36.78 268 HIS A N 1
ATOM 2066 C CA . HIS A 1 268 ? 15.035 50.429 -18.645 1.00 36.78 268 HIS A CA 1
ATOM 2067 C C . HIS A 1 268 ? 13.791 51.078 -19.311 1.00 36.78 268 HIS A C 1
ATOM 2069 O O . HIS A 1 268 ? 13.906 51.631 -20.389 1.00 36.78 268 HIS A O 1
ATOM 2075 N N . ARG A 1 269 ? 12.564 51.092 -18.750 1.00 36.56 269 ARG A N 1
ATOM 2076 C CA . ARG A 1 269 ? 12.052 50.957 -17.365 1.00 36.56 269 ARG A CA 1
ATOM 2077 C C . ARG A 1 269 ? 10.509 50.740 -17.367 1.00 36.56 269 ARG A C 1
ATOM 2079 O O . ARG A 1 269 ? 9.855 51.155 -18.314 1.00 36.56 269 ARG A O 1
ATOM 2086 N N . ASP A 1 270 ? 9.999 50.172 -16.268 1.00 38.59 270 ASP A N 1
ATOM 2087 C CA . ASP A 1 270 ? 8.686 50.358 -15.596 1.00 38.59 270 ASP A CA 1
ATOM 2088 C C . ASP A 1 270 ? 7.321 50.030 -16.276 1.00 38.59 270 ASP A C 1
ATOM 2090 O O . ASP A 1 270 ? 6.814 50.794 -17.084 1.00 38.59 270 ASP A O 1
ATOM 2094 N N . ASN A 1 271 ? 6.728 48.885 -15.866 1.00 38.34 271 ASN A N 1
ATOM 2095 C CA . ASN A 1 271 ? 5.468 48.656 -15.087 1.00 38.34 271 ASN A CA 1
ATOM 2096 C C . ASN A 1 271 ? 4.196 49.541 -15.296 1.00 38.34 271 ASN A C 1
ATOM 2098 O O . ASN A 1 271 ? 4.332 50.704 -15.652 1.00 38.34 271 ASN A O 1
ATOM 2102 N N . PRO A 1 272 ? 2.998 49.177 -14.757 1.00 53.62 272 PRO A N 1
ATOM 2103 C CA . PRO A 1 272 ? 2.211 47.921 -14.728 1.00 53.62 272 PRO A CA 1
ATOM 2104 C C . PRO A 1 272 ? 0.758 48.094 -15.270 1.00 53.62 272 PRO A C 1
ATOM 2106 O O . PRO A 1 272 ? 0.277 49.212 -15.433 1.00 53.62 272 PRO A O 1
ATOM 2109 N N . GLY A 1 273 ? -0.005 46.994 -15.373 1.00 34.41 273 GLY A N 1
ATOM 2110 C CA . GLY A 1 273 ? -1.459 47.011 -15.110 1.00 34.41 273 GLY A CA 1
ATOM 2111 C C . GLY A 1 273 ? -2.347 46.334 -16.158 1.00 34.41 273 GLY A C 1
ATOM 2112 O O . GLY A 1 273 ? -2.424 46.797 -17.294 1.00 34.41 273 GLY A O 1
ATOM 2113 N N . GLY A 1 274 ? -3.057 45.283 -15.734 1.00 38.31 274 GLY A N 1
ATOM 2114 C CA . GLY A 1 274 ? -4.092 44.573 -16.492 1.00 38.31 274 GLY A CA 1
ATOM 2115 C C . GLY A 1 274 ? -4.305 43.164 -15.974 1.00 38.31 274 GLY A C 1
ATOM 2116 O O . GLY A 1 274 ? -3.574 42.276 -16.457 1.00 38.31 274 GLY A O 1
#

Radius of gyration: 47.25 Å; Cα contacts (8 Å, |Δi|>4): 88; chains: 1; bounding box: 84×89×131 Å

Secondary structure (DSSP, 8-state):
--------------------PPPPPPPPPPS----------SS-----HHHHHHHHHHHHHHHHHHHHHHHHHHHHHHHHHHHHHHHHHHHHHHHHHHHHHHHHHHHHHHHHHHHHHHHHHHHHHHHHHHHHHHHHHHTTSS-HHHHHHHHHHHHHHHHHHHHHHHHHHHHHHHHHHHHHHHHHHHHHHHHHHHHHHHHHHHHHHHHHHHHHHHHHHHTS-S----------------------------------------------------

Nearest PDB structures (foldseek):
  4tko-assembly1_B  TM=7.123E-01  e=3.450E-03  Aquifex aeolicus VF5
  5c22-assembly4_D  TM=6.228E-01  e=7.073E-03  Escherichia coli
  5c22-assembly3_C  TM=6.048E-01  e=1.163E-02  Escherichia coli
  3ja6-assembly1_I  TM=6.212E-01  e=2.171E-01  Escherichia coli
  3g6b-assembly1_A  TM=5.967E-01  e=3.772E-01  Thermotoga maritima

Solvent-accessible surface area (backbone atoms only — not comparable to full-atom values): 17494 Å² total; per-residue (Å²): 136,89,83,85,89,82,86,80,89,85,86,85,81,92,76,78,94,73,94,78,78,90,78,84,81,87,82,83,81,79,90,85,76,87,77,82,86,73,89,91,70,94,73,80,81,69,79,44,72,68,56,52,51,52,52,50,53,52,42,51,55,51,45,51,53,47,51,52,52,47,51,51,45,52,53,50,46,52,49,47,52,50,51,50,52,49,53,51,52,51,51,55,50,53,53,52,54,51,52,51,52,48,53,52,50,51,54,52,48,51,55,47,51,53,52,44,52,54,37,50,50,52,30,51,52,43,48,50,50,50,62,62,42,51,66,37,40,77,71,66,78,44,58,69,67,60,53,51,53,50,50,50,51,29,54,53,34,49,51,52,40,52,50,50,50,51,52,46,52,51,52,50,51,53,49,51,54,50,51,55,50,59,66,41,50,62,55,58,48,49,54,53,49,52,53,49,52,52,53,42,53,51,43,54,49,52,46,54,51,45,54,52,52,44,51,55,59,70,62,58,78,88,81,66,84,86,80,77,84,85,80,79,86,77,91,78,91,84,80,82,88,85,86,86,84,84,88,87,83,82,89,82,90,82,90,89,80,87,83,83,83,86,90,86,92,84,83,89,82,83,89,88,90,136

pLDDT: mean 71.22, std 30.04, range [24.95, 98.38]

Organism: Pantoea ananas (NCBI:txid553)

Foldseek 3Di:
DDDDDDDDDDDDDDDDDDDDDDDDDDDDDDPDDDDPDDDDDDDDPDCPPVNLVVLVVVLVVVLVVLVVVLVVLVVVLVVLVVVLVVLVVVLVVLLVVLVVVLVVLVVVLVVLVVVLVVLVVVLVVLVVVLVVCVVVVVVVNDDPVVSVVSVVVSVVSVVVSVVSVVVSVVSVVVSVVSVVVSVCSVVVSVVVSVVSVVVSVVSVVSSVVSVVVSVVSVPPDSDDDPDDDPDPDDDDDDDDDDDDDDDDDDDDDDDDDDDDDDDDDDDDDDDDDD

Mean predicted aligned error: 18.58 Å

Sequence (274 aa):
IYFVQSHPLHVRPSAARQAEQPQPVAFNAPAGGTVKQGQNSQGQPALTAASLELASAQTRLAAEKIRLVSAQLKLEQSSLLQDIDHTQQLALQQVSDSRFQQAMLNGQLEQLADQIKIESAQMGMAQKLVNTWRPLLAKGYISTLQFEQEQSTVWGYESQYRALLQQQYGARQQLNVLNDQQLQIPLATSVKLNVLRRQLAQVDENLSQNKTILQQALYMPSDGSVKSVIAKADNRMTGEQSSQAGEANSQQTATTRLISDKPVAGMHRDNPGG